Protein AF-A0A925GED1-F1 (afdb_monomer_lite)

Structure (mmCIF, N/CA/C/O backbone):
data_AF-A0A925GED1-F1
#
_entry.id   AF-A0A925GED1-F1
#
loop_
_atom_site.group_PDB
_atom_site.id
_atom_site.type_symbol
_atom_site.label_atom_id
_atom_site.label_alt_id
_atom_site.label_comp_id
_atom_site.label_asym_id
_atom_site.label_entity_id
_atom_site.label_seq_id
_atom_site.pdbx_PDB_ins_code
_atom_site.Cartn_x
_atom_site.Cartn_y
_atom_site.Cartn_z
_atom_site.occupancy
_atom_site.B_iso_or_equiv
_atom_site.auth_seq_id
_atom_site.auth_comp_id
_atom_site.auth_asym_id
_atom_site.auth_atom_id
_atom_site.pdbx_PDB_model_num
ATOM 1 N N . MET A 1 1 ? 36.667 -7.740 -27.570 1.00 40.16 1 MET A N 1
ATOM 2 C CA . MET A 1 1 ? 36.376 -7.587 -26.130 1.00 40.16 1 MET A CA 1
ATOM 3 C C . MET A 1 1 ? 34.882 -7.319 -26.035 1.00 40.16 1 MET A C 1
ATOM 5 O O . MET A 1 1 ? 34.457 -6.258 -26.468 1.00 40.16 1 MET A O 1
ATOM 9 N N . PHE A 1 2 ? 34.072 -8.312 -25.656 1.00 34.84 2 PHE A N 1
ATOM 10 C CA . PHE A 1 2 ? 32.637 -8.089 -25.453 1.00 34.84 2 PHE A CA 1
ATOM 11 C C . PHE A 1 2 ? 32.475 -7.182 -24.233 1.00 34.84 2 PHE A C 1
ATOM 13 O O . PHE A 1 2 ? 33.056 -7.471 -23.187 1.00 34.84 2 PHE A O 1
ATOM 20 N N . ASP A 1 3 ? 31.739 -6.083 -24.381 1.00 38.75 3 ASP A N 1
ATOM 21 C CA . ASP A 1 3 ? 31.373 -5.223 -23.262 1.00 38.75 3 ASP A CA 1
ATOM 22 C C . ASP A 1 3 ? 30.432 -6.004 -22.333 1.00 38.75 3 ASP A C 1
ATOM 24 O O . ASP A 1 3 ? 29.227 -6.108 -22.556 1.00 38.75 3 ASP A O 1
ATOM 28 N N . THR A 1 4 ? 31.002 -6.625 -21.303 1.00 42.62 4 THR A N 1
ATOM 29 C CA . THR A 1 4 ? 30.285 -7.422 -20.300 1.00 42.62 4 THR A CA 1
ATOM 30 C C . THR A 1 4 ? 29.426 -6.569 -19.362 1.00 42.62 4 THR A C 1
ATOM 32 O O . THR A 1 4 ? 28.787 -7.123 -18.464 1.00 42.62 4 THR A O 1
ATOM 35 N N . LYS A 1 5 ? 29.378 -5.239 -19.549 1.00 48.66 5 LYS A N 1
ATOM 36 C CA . LYS A 1 5 ? 28.645 -4.318 -18.670 1.00 48.66 5 LYS A CA 1
ATOM 37 C C . LYS A 1 5 ? 27.177 -4.106 -19.036 1.00 48.66 5 LYS A C 1
ATOM 39 O O . LYS A 1 5 ? 26.439 -3.616 -18.189 1.00 48.66 5 LYS A O 1
ATOM 44 N N . SER A 1 6 ? 26.715 -4.507 -20.220 1.00 54.16 6 SER A N 1
ATOM 45 C CA . SER A 1 6 ? 25.286 -4.435 -20.571 1.00 54.16 6 SER A CA 1
ATOM 46 C C . SER A 1 6 ? 24.651 -5.824 -20.596 1.00 54.16 6 SER A C 1
ATOM 48 O O . SER A 1 6 ? 24.316 -6.381 -21.639 1.00 54.16 6 SER A O 1
ATOM 50 N N . ARG A 1 7 ? 24.477 -6.424 -19.412 1.00 56.88 7 ARG A N 1
ATOM 51 C CA . ARG A 1 7 ? 23.588 -7.588 -19.311 1.00 56.88 7 ARG A CA 1
ATOM 52 C C . ARG A 1 7 ? 22.168 -7.143 -19.692 1.00 56.88 7 ARG A C 1
ATOM 54 O O . ARG A 1 7 ? 21.738 -6.078 -19.242 1.00 56.88 7 ARG A O 1
ATOM 61 N N . PRO A 1 8 ? 21.443 -7.913 -20.520 1.00 62.91 8 PRO A N 1
ATOM 62 C CA . PRO A 1 8 ? 20.082 -7.564 -20.895 1.00 62.91 8 PRO A CA 1
ATOM 63 C C . PRO A 1 8 ? 19.212 -7.497 -19.638 1.00 62.91 8 PRO A C 1
ATOM 65 O O . PRO A 1 8 ? 19.176 -8.437 -18.844 1.00 62.91 8 PRO A O 1
ATOM 68 N N . LYS A 1 9 ? 18.532 -6.364 -19.453 1.00 74.94 9 LYS A N 1
ATOM 69 C CA . LYS A 1 9 ? 17.607 -6.163 -18.337 1.00 74.94 9 LYS A CA 1
ATOM 70 C C . LYS A 1 9 ? 16.444 -7.141 -18.463 1.00 74.94 9 LYS A C 1
ATOM 72 O O . LYS A 1 9 ? 15.783 -7.203 -19.502 1.00 74.94 9 LYS A O 1
ATOM 77 N N . VAL A 1 10 ? 16.217 -7.901 -17.400 1.00 80.06 10 VAL A N 1
ATOM 78 C CA . VAL A 1 10 ? 15.160 -8.912 -17.324 1.00 80.06 10 VAL A CA 1
ATOM 79 C C . VAL A 1 10 ? 13.807 -8.209 -17.218 1.00 80.06 10 VAL A C 1
ATOM 81 O O . VAL A 1 10 ? 13.649 -7.268 -16.448 1.00 80.06 10 VAL A O 1
ATOM 84 N N . ARG A 1 11 ? 12.810 -8.640 -17.989 1.00 85.38 11 ARG A N 1
ATOM 85 C CA . ARG A 1 11 ? 11.426 -8.165 -17.840 1.00 85.38 11 ARG A CA 1
ATOM 86 C C . ARG A 1 11 ? 10.766 -8.871 -16.663 1.00 85.38 11 ARG A C 1
ATOM 88 O O . ARG A 1 11 ? 11.061 -10.029 -16.397 1.00 85.38 11 ARG A O 1
ATOM 95 N N . TYR A 1 12 ? 9.788 -8.227 -16.031 1.00 86.75 12 TYR A N 1
ATOM 96 C CA . TYR A 1 12 ? 9.031 -8.841 -14.936 1.00 86.75 12 TYR A CA 1
ATOM 97 C C . TYR A 1 12 ? 8.452 -10.224 -15.299 1.00 86.75 12 TYR A C 1
ATOM 99 O O . TYR A 1 12 ? 8.538 -11.159 -14.511 1.00 86.75 12 TYR A O 1
ATOM 107 N N . THR A 1 13 ? 7.938 -10.382 -16.524 1.00 88.25 13 THR A N 1
ATOM 108 C CA . THR A 1 13 ? 7.355 -11.643 -17.023 1.00 88.25 13 THR A CA 1
ATOM 109 C C . THR A 1 13 ? 8.358 -12.783 -17.192 1.00 88.25 13 THR A C 1
ATOM 111 O O . THR A 1 13 ? 7.949 -13.924 -17.380 1.00 88.25 13 THR A O 1
ATOM 114 N N . GLN A 1 14 ? 9.658 -12.487 -17.155 1.00 86.88 14 GLN A N 1
ATOM 115 C CA . GLN A 1 14 ? 10.729 -13.477 -17.262 1.00 86.88 14 GLN A CA 1
ATOM 116 C C . GLN A 1 14 ? 11.190 -13.992 -15.892 1.00 86.88 14 GLN A C 1
ATOM 118 O O . GLN A 1 14 ? 11.991 -14.918 -15.843 1.00 86.88 14 GLN A O 1
ATOM 123 N N . LEU A 1 15 ? 10.713 -13.403 -14.792 1.00 86.19 15 LEU A N 1
ATOM 124 C CA . LEU A 1 15 ? 10.984 -13.891 -13.441 1.00 86.19 15 LEU A CA 1
ATOM 125 C C . LEU A 1 15 ? 10.167 -15.157 -13.163 1.00 86.19 15 LEU A C 1
ATOM 127 O O . LEU A 1 15 ? 9.088 -15.338 -13.730 1.00 86.19 15 LEU A O 1
ATOM 131 N N . ASP A 1 16 ? 10.638 -16.016 -12.264 1.00 87.31 16 ASP A N 1
ATOM 132 C CA . ASP A 1 16 ? 9.850 -17.165 -11.815 1.00 87.31 16 ASP A CA 1
ATOM 133 C C . ASP A 1 16 ? 8.545 -16.740 -11.098 1.00 87.31 16 ASP A C 1
ATOM 135 O O . ASP A 1 16 ? 8.393 -15.610 -10.621 1.00 87.31 16 ASP A O 1
ATOM 139 N N . ALA A 1 17 ? 7.575 -17.654 -11.024 1.00 88.44 17 ALA A N 1
ATOM 140 C CA . ALA A 1 17 ? 6.245 -17.360 -10.491 1.00 88.44 17 ALA A CA 1
ATOM 141 C C . ALA A 1 17 ? 6.245 -16.974 -8.999 1.00 88.44 17 ALA A C 1
ATOM 143 O O . ALA A 1 17 ? 5.422 -16.156 -8.576 1.00 88.44 17 ALA A O 1
ATOM 144 N N . GLU A 1 18 ? 7.157 -17.533 -8.199 1.00 87.88 18 GLU A N 1
ATOM 145 C CA . GLU A 1 18 ? 7.269 -17.200 -6.778 1.00 87.88 18 GLU A CA 1
ATOM 146 C C . GLU A 1 18 ? 7.770 -15.762 -6.619 1.00 87.88 18 GLU A C 1
ATOM 148 O O . GLU A 1 18 ? 7.168 -14.966 -5.891 1.00 87.88 18 GLU A O 1
ATOM 153 N N . THR A 1 19 ? 8.817 -15.407 -7.363 1.00 85.88 19 THR A N 1
ATOM 154 C CA . THR A 1 19 ? 9.364 -14.053 -7.442 1.00 85.88 19 THR A CA 1
ATOM 155 C C . THR A 1 19 ? 8.291 -13.060 -7.872 1.00 85.88 19 THR A C 1
ATOM 157 O O . THR A 1 19 ? 8.073 -12.052 -7.196 1.00 85.88 19 THR A O 1
ATOM 160 N N . GLN A 1 20 ? 7.557 -13.358 -8.947 1.00 90.25 20 GLN A N 1
ATOM 161 C CA . GLN A 1 20 ? 6.458 -12.510 -9.403 1.00 90.25 20 GLN A CA 1
ATOM 162 C C . GLN A 1 20 ? 5.411 -12.301 -8.296 1.00 90.25 20 GLN A C 1
ATOM 164 O O . GLN A 1 20 ? 5.046 -11.161 -7.989 1.00 90.25 20 GLN A O 1
ATOM 169 N N . SER A 1 21 ? 4.970 -13.379 -7.643 1.00 90.38 21 SER A N 1
ATOM 170 C CA . SER A 1 21 ? 3.985 -13.315 -6.557 1.00 90.38 21 SER A CA 1
ATOM 171 C C . SER A 1 21 ? 4.475 -12.479 -5.368 1.00 90.38 21 SER A C 1
ATOM 173 O O . SER A 1 21 ? 3.723 -11.668 -4.818 1.00 90.38 21 SER A O 1
ATOM 175 N N . ARG A 1 22 ? 5.747 -12.627 -4.983 1.00 88.88 22 ARG A N 1
ATOM 176 C CA . ARG A 1 22 ? 6.367 -11.848 -3.901 1.00 88.88 22 ARG A CA 1
ATOM 177 C C . ARG A 1 22 ? 6.423 -10.362 -4.230 1.00 88.88 22 ARG A C 1
ATOM 179 O O . ARG A 1 22 ? 6.011 -9.550 -3.410 1.00 88.88 22 ARG A O 1
ATOM 186 N N . LEU A 1 23 ? 6.843 -10.017 -5.443 1.00 91.25 23 LEU A N 1
ATOM 187 C CA . LEU A 1 23 ? 6.948 -8.634 -5.912 1.00 91.25 23 LEU A CA 1
ATOM 188 C C . LEU A 1 23 ? 5.604 -7.904 -6.032 1.00 91.25 23 LEU A C 1
ATOM 190 O O . LEU A 1 23 ? 5.571 -6.676 -6.028 1.00 91.25 23 LEU A O 1
ATOM 194 N N . ARG A 1 24 ? 4.496 -8.645 -6.121 1.00 94.62 24 ARG A N 1
ATOM 195 C CA . ARG A 1 24 ? 3.134 -8.088 -6.089 1.00 94.62 24 ARG A CA 1
ATOM 196 C C . ARG A 1 24 ? 2.636 -7.791 -4.684 1.00 94.62 24 ARG A C 1
ATOM 198 O O . ARG A 1 24 ? 1.634 -7.093 -4.544 1.00 94.62 24 ARG A O 1
ATOM 205 N N . THR A 1 25 ? 3.292 -8.334 -3.662 1.00 94.31 25 THR A N 1
ATOM 206 C CA . THR A 1 25 ? 2.924 -8.109 -2.266 1.00 94.31 25 THR A CA 1
ATOM 207 C C . THR A 1 25 ? 3.699 -6.911 -1.741 1.00 94.31 25 THR A C 1
ATOM 209 O O . THR A 1 25 ? 4.900 -6.992 -1.492 1.00 94.31 25 THR A O 1
ATOM 212 N N . ILE A 1 26 ? 3.002 -5.792 -1.585 1.00 94.50 26 ILE A N 1
ATOM 213 C CA . ILE A 1 26 ? 3.582 -4.499 -1.224 1.00 94.50 26 ILE A CA 1
ATOM 214 C C . ILE A 1 26 ? 2.992 -4.013 0.103 1.00 94.50 26 ILE A C 1
ATOM 216 O O . ILE A 1 26 ? 1.856 -4.326 0.456 1.00 94.50 26 ILE A O 1
ATOM 220 N N . TYR A 1 27 ? 3.763 -3.246 0.862 1.00 93.25 27 TYR A N 1
ATOM 221 C CA . TYR A 1 27 ? 3.404 -2.784 2.196 1.00 93.25 27 TYR A CA 1
ATOM 222 C C . TYR A 1 27 ? 3.369 -1.265 2.247 1.00 93.25 27 TYR A C 1
ATOM 224 O O . TYR A 1 27 ? 4.310 -0.601 1.813 1.00 93.25 27 TYR A O 1
ATOM 232 N N . HIS A 1 28 ? 2.301 -0.718 2.818 1.00 92.56 28 HIS A N 1
ATOM 233 C CA . HIS A 1 28 ? 2.186 0.708 3.093 1.00 92.56 28 HIS A CA 1
ATOM 234 C C . HIS A 1 28 ? 2.260 0.943 4.599 1.00 92.56 28 HIS A C 1
ATOM 236 O O . HIS A 1 28 ? 1.372 0.521 5.346 1.00 92.56 28 HIS A O 1
ATOM 242 N N . LEU A 1 29 ? 3.337 1.587 5.042 1.00 90.25 29 LEU A N 1
ATOM 243 C CA . LEU A 1 29 ? 3.550 1.927 6.441 1.00 90.25 29 LEU A CA 1
ATOM 244 C C . LEU A 1 29 ? 2.992 3.318 6.722 1.00 90.25 29 LEU A C 1
ATOM 246 O O . LEU A 1 29 ? 3.321 4.273 6.024 1.00 90.25 29 LEU A O 1
ATOM 250 N N . THR A 1 30 ? 2.119 3.422 7.721 1.00 91.31 30 THR A N 1
ATOM 251 C CA . THR A 1 30 ? 1.373 4.654 7.996 1.00 91.31 30 THR A CA 1
ATOM 252 C C . THR A 1 30 ? 0.853 4.695 9.441 1.00 91.31 30 THR A C 1
ATOM 254 O O . THR A 1 30 ? 1.120 3.790 10.238 1.00 91.31 30 THR A O 1
ATOM 257 N N . SER A 1 31 ? 0.128 5.753 9.810 1.00 92.62 31 SER A N 1
ATOM 258 C CA . SER A 1 31 ? -0.563 5.841 11.104 1.00 92.62 31 SER A CA 1
ATOM 259 C C . SER A 1 31 ? -1.833 4.986 11.119 1.00 92.62 31 SER A C 1
ATOM 261 O O . SER A 1 31 ? -2.454 4.739 10.080 1.00 92.62 31 SER A O 1
ATOM 263 N N . ALA A 1 32 ? -2.285 4.563 12.300 1.00 93.44 32 ALA A N 1
ATOM 264 C CA . ALA A 1 32 ? -3.500 3.759 12.424 1.00 93.44 32 ALA A CA 1
ATOM 265 C C . ALA A 1 32 ? -4.743 4.515 11.925 1.00 93.44 32 ALA A C 1
ATOM 267 O O . ALA A 1 32 ? -5.648 3.924 11.331 1.00 93.44 32 ALA A O 1
ATOM 268 N N . GLN A 1 33 ? -4.767 5.838 12.111 1.00 92.69 33 GLN A N 1
ATOM 269 C CA . GLN A 1 33 ? -5.851 6.692 11.635 1.00 92.69 33 GLN A CA 1
ATOM 270 C C . GLN A 1 33 ? -5.868 6.804 10.105 1.00 92.69 33 GLN A C 1
ATOM 272 O O . GLN A 1 33 ? -6.937 6.714 9.498 1.00 92.69 33 GLN A O 1
ATOM 277 N N . ALA A 1 34 ? -4.702 6.961 9.471 1.00 91.44 34 ALA A N 1
ATOM 278 C CA . ALA A 1 34 ? -4.598 6.984 8.015 1.00 91.44 34 ALA A CA 1
ATOM 279 C C . ALA A 1 34 ? -4.986 5.628 7.410 1.00 91.44 34 ALA A C 1
ATOM 281 O O . ALA A 1 34 ? -5.768 5.582 6.461 1.00 91.44 34 ALA A O 1
ATOM 282 N N . ALA A 1 35 ? -4.549 4.521 8.016 1.00 93.81 35 ALA A N 1
ATOM 283 C CA . ALA A 1 35 ? -4.962 3.187 7.594 1.00 93.81 35 ALA A CA 1
ATOM 284 C C . ALA A 1 35 ? -6.473 2.966 7.719 1.00 93.81 35 ALA A C 1
ATOM 286 O O . ALA A 1 35 ? -7.093 2.409 6.814 1.00 93.81 35 ALA A O 1
ATOM 287 N N . LEU A 1 36 ? -7.091 3.447 8.803 1.00 93.25 36 LEU A N 1
ATOM 288 C CA . LEU A 1 36 ? -8.545 3.420 8.950 1.00 93.25 36 LEU A CA 1
ATOM 289 C C . LEU A 1 36 ? -9.239 4.264 7.877 1.00 93.25 36 LEU A C 1
ATOM 291 O O . LEU A 1 36 ? -10.280 3.847 7.373 1.00 93.25 36 LEU A O 1
ATOM 295 N N . SER A 1 37 ? -8.682 5.421 7.516 1.00 91.56 37 SER A N 1
ATOM 296 C CA . SER A 1 37 ? -9.204 6.240 6.418 1.00 91.56 37 SER A CA 1
ATOM 297 C C . SER A 1 37 ? -9.178 5.463 5.102 1.00 91.56 37 SER A C 1
ATOM 299 O O . SER A 1 37 ? -10.233 5.276 4.501 1.00 91.56 37 SER A O 1
ATOM 301 N N . ILE A 1 38 ? -8.025 4.896 4.732 1.00 93.00 38 ILE A N 1
ATOM 302 C CA . ILE A 1 38 ? -7.859 4.074 3.522 1.00 93.00 38 ILE A CA 1
ATOM 303 C C . ILE A 1 38 ? -8.859 2.912 3.514 1.00 93.00 38 ILE A C 1
ATOM 305 O O . ILE A 1 38 ? -9.567 2.702 2.530 1.00 93.00 38 ILE A O 1
ATOM 309 N N . ALA A 1 39 ? -8.979 2.186 4.628 1.00 91.75 39 ALA A N 1
ATOM 310 C CA . ALA A 1 39 ? -9.899 1.058 4.745 1.00 91.75 39 ALA A CA 1
ATOM 311 C C . ALA A 1 39 ? -11.375 1.473 4.623 1.00 91.75 39 ALA A C 1
ATOM 313 O O . ALA A 1 39 ? -12.187 0.710 4.101 1.00 91.75 39 ALA A O 1
ATOM 314 N N . ARG A 1 40 ? -11.745 2.675 5.089 1.00 89.56 40 ARG A N 1
ATOM 315 C CA . ARG A 1 40 ? -13.119 3.202 5.023 1.00 89.56 40 ARG A CA 1
ATOM 316 C C . ARG A 1 40 ? -13.465 3.761 3.648 1.00 89.56 40 ARG A C 1
ATOM 318 O O . ARG A 1 40 ? -14.543 3.460 3.131 1.00 89.56 40 ARG A O 1
ATOM 325 N N . THR A 1 41 ? -12.584 4.569 3.071 1.00 89.62 41 THR A N 1
ATOM 326 C CA . THR A 1 41 ? -12.822 5.253 1.795 1.00 89.62 41 THR A CA 1
ATOM 327 C C . THR A 1 41 ? -12.585 4.314 0.617 1.00 89.62 41 THR A C 1
ATOM 329 O O . THR A 1 41 ? -13.313 4.377 -0.371 1.00 89.62 41 THR A O 1
ATOM 332 N N . GLY A 1 42 ? -11.643 3.376 0.745 1.00 92.00 42 GLY A N 1
ATOM 333 C CA . GLY A 1 42 ? -11.165 2.557 -0.363 1.00 92.00 42 GLY A CA 1
ATOM 334 C C . GLY A 1 42 ? -10.240 3.331 -1.298 1.00 92.00 42 GLY A C 1
ATOM 335 O O . GLY A 1 42 ? -10.156 2.980 -2.470 1.00 92.00 42 GLY A O 1
ATOM 336 N N . TYR A 1 43 ? -9.573 4.379 -0.807 1.00 92.75 43 TYR A N 1
ATOM 337 C CA . TYR A 1 43 ? -8.654 5.195 -1.597 1.00 92.75 43 TYR A CA 1
ATOM 338 C C . TYR A 1 43 ? -7.327 5.420 -0.873 1.00 92.75 43 TYR A C 1
ATOM 340 O O . TYR A 1 43 ? -7.290 5.525 0.353 1.00 92.75 43 TYR A O 1
ATOM 348 N N . ILE A 1 44 ? -6.245 5.511 -1.644 1.00 93.44 44 ILE A N 1
ATOM 349 C CA . ILE A 1 44 ? -4.890 5.818 -1.177 1.00 93.44 44 ILE A CA 1
ATOM 350 C C . ILE A 1 44 ? -4.179 6.690 -2.216 1.00 93.44 44 ILE A C 1
ATOM 352 O O . ILE A 1 44 ? -4.342 6.482 -3.415 1.00 93.44 44 ILE A O 1
ATOM 356 N N . TRP A 1 45 ? -3.393 7.665 -1.771 1.00 91.06 45 TRP A N 1
ATOM 357 C CA . TRP A 1 45 ? -2.627 8.557 -2.645 1.00 91.06 45 TRP A CA 1
ATOM 358 C C . TRP A 1 45 ? -1.399 9.113 -1.918 1.00 91.06 45 TRP A C 1
ATOM 360 O O . TRP A 1 45 ? -1.337 9.078 -0.686 1.00 91.06 45 TRP A O 1
ATOM 370 N N . SER A 1 46 ? -0.431 9.630 -2.680 1.00 85.62 46 SER A N 1
ATOM 371 C CA . SER A 1 46 ? 0.661 10.451 -2.139 1.00 85.62 46 SER A CA 1
ATOM 372 C C . SER A 1 46 ? 0.312 11.942 -2.179 1.00 85.62 46 SER A C 1
ATOM 374 O O . SER A 1 46 ? -0.562 12.382 -2.928 1.00 85.62 46 SER A O 1
ATOM 376 N N . ASN A 1 47 ? 1.012 12.729 -1.365 1.00 80.50 47 ASN A N 1
ATOM 377 C CA . ASN A 1 47 ? 1.047 14.188 -1.488 1.00 80.50 47 ASN A CA 1
ATOM 378 C C . ASN A 1 47 ? 2.126 14.672 -2.471 1.00 80.50 47 ASN A C 1
ATOM 380 O O . ASN A 1 47 ? 2.236 15.876 -2.691 1.00 80.50 47 ASN A O 1
ATOM 384 N N . ASP A 1 48 ? 2.904 13.755 -3.047 1.00 79.06 48 ASP A N 1
ATOM 385 C CA . ASP A 1 48 ? 3.850 14.055 -4.122 1.00 79.06 48 ASP A CA 1
ATOM 386 C C . ASP A 1 48 ? 3.116 14.554 -5.380 1.00 79.06 48 ASP A C 1
ATOM 388 O O . ASP A 1 48 ? 1.920 14.311 -5.559 1.00 79.06 48 ASP A O 1
ATOM 392 N N . GLN A 1 49 ? 3.835 15.244 -6.272 1.00 76.19 49 GLN A N 1
ATOM 393 C CA . GLN A 1 49 ? 3.251 15.893 -7.458 1.00 76.19 49 GLN A CA 1
ATOM 394 C C . GLN A 1 49 ? 2.530 14.925 -8.407 1.00 76.19 49 GLN A C 1
ATOM 396 O O . GLN A 1 49 ? 1.557 15.309 -9.049 1.00 76.19 49 GLN A O 1
ATOM 401 N N . ASP A 1 50 ? 2.984 13.676 -8.481 1.00 76.81 50 ASP A N 1
ATOM 402 C CA . ASP A 1 50 ? 2.391 12.631 -9.322 1.00 76.81 50 ASP A CA 1
ATOM 403 C C . ASP A 1 50 ? 1.233 11.879 -8.640 1.00 76.81 50 ASP A C 1
ATOM 405 O O . ASP A 1 50 ? 0.607 11.013 -9.255 1.00 76.81 50 ASP A O 1
ATOM 409 N N . GLY A 1 51 ? 0.954 12.171 -7.363 1.00 81.00 51 GLY A N 1
ATOM 410 C CA . GLY A 1 51 ? -0.089 11.525 -6.566 1.00 81.00 51 GLY A CA 1
ATOM 411 C C . GLY A 1 51 ? 0.123 10.027 -6.318 1.00 81.00 51 GLY A C 1
ATOM 412 O O . GLY A 1 51 ? -0.723 9.397 -5.676 1.00 81.00 51 GLY A O 1
ATOM 413 N N . CYS A 1 52 ? 1.234 9.447 -6.781 1.00 87.50 52 CYS A N 1
ATOM 414 C CA . CYS A 1 52 ? 1.472 8.009 -6.769 1.00 87.50 52 CYS A CA 1
ATOM 415 C C . CYS A 1 52 ? 1.942 7.559 -5.376 1.00 87.50 52 CYS A C 1
ATOM 417 O O . CYS A 1 52 ? 3.024 7.967 -4.941 1.00 87.50 52 CYS A O 1
ATOM 419 N N . PRO A 1 53 ? 1.167 6.726 -4.655 1.00 89.12 53 PRO A N 1
ATOM 420 C CA . PRO A 1 53 ? 1.542 6.260 -3.328 1.00 89.12 53 PRO A CA 1
ATOM 421 C C . PRO A 1 53 ? 2.789 5.378 -3.364 1.00 89.12 53 PRO A C 1
ATOM 423 O O . PRO A 1 53 ? 2.963 4.533 -4.247 1.00 89.12 53 PRO A O 1
ATOM 426 N N . ASN A 1 54 ? 3.627 5.567 -2.345 1.00 88.88 54 ASN A N 1
ATOM 427 C CA . ASN A 1 54 ? 4.863 4.825 -2.150 1.00 88.88 54 ASN A CA 1
ATOM 428 C C . ASN A 1 54 ? 4.622 3.615 -1.234 1.00 88.88 54 ASN A C 1
ATOM 430 O O . ASN A 1 54 ? 3.913 3.692 -0.222 1.00 88.88 54 ASN A O 1
ATOM 434 N N . PHE A 1 55 ? 5.245 2.498 -1.594 1.00 90.44 55 PHE A N 1
ATOM 435 C CA . PHE A 1 55 ? 5.175 1.223 -0.897 1.00 90.44 55 PHE A CA 1
ATOM 436 C C . PHE A 1 55 ? 6.565 0.608 -0.745 1.00 90.44 55 PHE A C 1
ATOM 438 O O . PHE A 1 55 ? 7.502 0.883 -1.499 1.00 90.44 55 PHE A O 1
ATOM 445 N N . SER A 1 56 ? 6.662 -0.290 0.226 1.00 86.94 56 SER A N 1
ATOM 446 C CA . SER A 1 56 ? 7.821 -1.130 0.490 1.00 86.94 56 SER A CA 1
ATOM 447 C C . SER A 1 56 ? 7.538 -2.579 0.100 1.00 86.94 56 SER A C 1
ATOM 449 O O . SER A 1 56 ? 6.399 -3.027 0.173 1.00 86.94 56 SER A O 1
ATOM 451 N N . LEU A 1 57 ? 8.567 -3.356 -0.234 1.00 84.19 57 LEU A N 1
ATOM 452 C CA . LEU A 1 57 ? 8.440 -4.813 -0.391 1.00 84.19 57 LEU A CA 1
ATOM 453 C C . LEU A 1 57 ? 8.658 -5.597 0.895 1.00 84.19 57 LEU A C 1
ATOM 455 O O . LEU A 1 57 ? 8.358 -6.784 0.950 1.00 84.19 57 LEU A O 1
ATOM 459 N N . ASN A 1 58 ? 9.150 -4.939 1.941 1.00 77.38 58 ASN A N 1
ATOM 460 C CA . ASN A 1 58 ? 9.314 -5.542 3.254 1.00 77.38 58 ASN A CA 1
ATOM 461 C C . ASN A 1 58 ? 8.632 -4.689 4.314 1.00 77.38 58 ASN A C 1
ATOM 463 O O . ASN A 1 58 ? 8.653 -3.459 4.257 1.00 77.38 58 ASN A O 1
ATOM 467 N N . ARG A 1 59 ? 8.080 -5.355 5.325 1.00 64.56 59 ARG A N 1
ATOM 468 C CA . ARG A 1 59 ? 7.459 -4.683 6.472 1.00 64.56 59 ARG A CA 1
ATOM 469 C C . ARG A 1 59 ? 8.469 -3.891 7.306 1.00 64.56 59 ARG A C 1
ATOM 471 O O . ARG A 1 59 ? 8.099 -2.873 7.866 1.00 64.56 59 ARG A O 1
ATOM 478 N N . ASP A 1 60 ? 9.727 -4.328 7.319 1.00 58.78 60 ASP A N 1
ATOM 479 C CA . ASP A 1 60 ? 10.775 -3.812 8.213 1.00 58.78 60 ASP A CA 1
ATOM 480 C C . ASP A 1 60 ? 11.803 -2.928 7.494 1.00 58.78 60 ASP A C 1
ATOM 482 O O . ASP A 1 60 ? 12.866 -2.617 8.036 1.00 58.78 60 ASP A O 1
ATOM 486 N N . LEU A 1 61 ? 11.540 -2.572 6.234 1.00 53.41 61 LEU A N 1
ATOM 487 C CA . LEU A 1 61 ? 12.490 -1.806 5.436 1.00 53.41 61 LEU A CA 1
ATOM 488 C C . LEU A 1 61 ? 12.729 -0.458 6.129 1.00 53.41 61 LEU A C 1
ATOM 490 O O . LEU A 1 61 ? 11.780 0.266 6.443 1.00 53.41 61 LEU A O 1
ATOM 494 N N . LYS A 1 62 ? 14.014 -0.172 6.390 1.00 52.16 62 LYS A N 1
ATOM 495 C CA . LYS A 1 62 ? 14.552 1.072 6.963 1.00 52.16 62 LYS A CA 1
ATOM 496 C C . LYS A 1 62 ? 14.316 2.242 6.004 1.00 52.16 62 LYS A C 1
ATOM 498 O O . LYS A 1 62 ? 15.258 2.834 5.488 1.00 52.16 62 LYS A O 1
ATOM 503 N N . LEU A 1 63 ? 13.061 2.534 5.701 1.00 53.16 63 LEU A N 1
ATOM 504 C CA . LEU A 1 63 ? 12.693 3.757 5.021 1.00 53.16 63 LEU A CA 1
ATOM 505 C C . LEU A 1 63 ? 12.794 4.881 6.050 1.00 53.16 63 LEU A C 1
ATOM 507 O O . LEU A 1 63 ? 12.414 4.727 7.213 1.00 53.16 63 LEU A O 1
ATOM 511 N N . HIS A 1 64 ? 13.351 6.008 5.629 1.00 54.94 64 HIS A N 1
ATOM 512 C CA . HIS A 1 64 ? 13.365 7.214 6.440 1.00 54.94 64 HIS A CA 1
ATOM 513 C C . HIS A 1 64 ? 11.950 7.793 6.459 1.00 54.94 64 HIS A C 1
ATOM 515 O O . HIS A 1 64 ? 11.571 8.564 5.581 1.00 54.94 64 HIS A O 1
ATOM 521 N N . TYR A 1 65 ? 11.143 7.372 7.431 1.00 61.94 65 TYR A N 1
ATOM 522 C CA . TYR A 1 65 ? 9.819 7.943 7.632 1.00 61.94 65 TYR A CA 1
ATOM 523 C C . TYR A 1 65 ? 9.940 9.313 8.301 1.00 61.94 65 TYR A C 1
ATOM 525 O O . TYR A 1 65 ? 10.729 9.499 9.226 1.00 61.94 65 TYR A O 1
ATOM 533 N N . THR A 1 66 ? 9.116 10.266 7.870 1.00 64.62 66 THR A N 1
ATOM 534 C CA . THR A 1 66 ? 8.966 11.563 8.548 1.00 64.62 66 THR A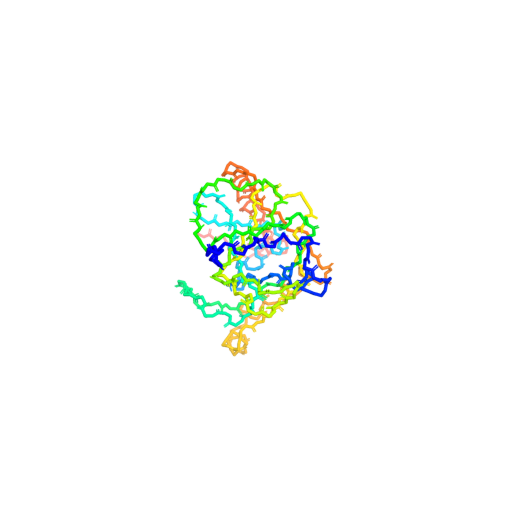 CA 1
ATOM 535 C C . THR A 1 66 ? 8.231 11.437 9.885 1.00 64.62 66 THR A C 1
ATOM 537 O O . THR A 1 66 ? 8.380 12.296 10.749 1.00 64.62 66 THR A O 1
ATOM 540 N N . ALA A 1 67 ? 7.467 10.357 10.075 1.00 70.69 67 ALA A N 1
ATOM 541 C CA . ALA A 1 67 ? 6.788 10.007 11.316 1.00 70.69 67 ALA A CA 1
ATOM 542 C C . ALA A 1 67 ? 6.863 8.493 11.560 1.00 70.69 67 ALA A C 1
ATOM 544 O O . ALA A 1 67 ? 6.803 7.709 10.613 1.00 70.69 67 ALA A O 1
ATOM 545 N N . THR A 1 68 ? 6.965 8.075 12.824 1.00 84.12 68 THR A N 1
ATOM 546 C CA . THR A 1 68 ? 7.019 6.653 13.187 1.00 84.12 68 THR A CA 1
ATOM 547 C C . THR A 1 68 ? 5.734 5.941 12.752 1.00 84.12 68 THR A C 1
ATOM 549 O O . THR A 1 68 ? 4.647 6.350 13.172 1.00 84.12 68 THR A O 1
ATOM 552 N N . PRO A 1 69 ? 5.818 4.885 11.925 1.00 89.06 69 PRO A N 1
ATOM 553 C CA . PRO A 1 69 ? 4.635 4.157 11.498 1.00 89.06 69 PRO A CA 1
ATOM 554 C C . PRO A 1 69 ? 4.018 3.377 12.665 1.00 89.06 69 PRO A C 1
ATOM 556 O O . PRO A 1 69 ? 4.709 2.763 13.477 1.00 89.06 69 PRO A O 1
ATOM 559 N N . GLU A 1 70 ? 2.690 3.375 12.725 1.00 93.19 70 GLU A N 1
ATOM 560 C CA . GLU A 1 70 ? 1.918 2.627 13.726 1.00 93.19 70 GLU A CA 1
ATOM 561 C C . GLU A 1 70 ? 1.437 1.286 13.157 1.00 93.19 70 GLU A C 1
ATOM 563 O O . GLU A 1 70 ? 1.279 0.300 13.882 1.00 93.19 70 GLU A O 1
ATOM 568 N N . VAL A 1 71 ? 1.210 1.237 11.839 1.00 92.81 71 VAL A N 1
ATOM 569 C CA . VAL A 1 71 ? 0.698 0.061 11.136 1.00 92.81 71 VAL A CA 1
ATOM 570 C C . VAL A 1 71 ? 1.360 -0.126 9.774 1.00 92.81 71 VAL A C 1
ATOM 572 O O . VAL A 1 71 ? 1.740 0.835 9.107 1.00 92.81 71 VAL A O 1
ATOM 575 N N . ALA A 1 72 ? 1.432 -1.380 9.336 1.00 93.56 72 ALA A N 1
ATOM 576 C CA . ALA A 1 72 ? 1.800 -1.774 7.984 1.00 93.56 72 ALA A CA 1
ATOM 577 C C . ALA A 1 72 ? 0.601 -2.454 7.311 1.00 93.56 72 ALA A C 1
ATOM 579 O O . ALA A 1 72 ? 0.253 -3.589 7.651 1.00 93.56 72 ALA A O 1
ATOM 580 N N . LEU A 1 73 ? -0.029 -1.770 6.356 1.00 94.19 73 LEU A N 1
ATOM 581 C CA . LEU A 1 73 ? -1.060 -2.347 5.494 1.00 94.19 73 LEU A CA 1
ATOM 582 C C . LEU A 1 73 ? -0.404 -3.249 4.449 1.00 94.19 73 LEU A C 1
ATOM 584 O O . LEU A 1 73 ? 0.567 -2.853 3.810 1.00 94.19 73 LEU A O 1
ATOM 588 N N . THR A 1 74 ? -0.937 -4.454 4.278 1.00 94.88 74 THR A N 1
ATOM 589 C CA . THR A 1 74 ? -0.499 -5.414 3.264 1.00 94.88 74 THR A CA 1
ATOM 590 C C . THR A 1 74 ? -1.408 -5.299 2.052 1.00 94.88 74 THR A C 1
ATOM 592 O O . THR A 1 74 ? -2.625 -5.448 2.165 1.00 94.88 74 THR A O 1
ATOM 595 N N . PHE A 1 75 ? -0.804 -5.070 0.895 1.00 95.38 75 PHE A N 1
ATOM 596 C CA . PHE A 1 75 ? -1.487 -4.986 -0.380 1.00 95.38 75 PHE A CA 1
ATOM 597 C C . PHE A 1 75 ? -0.987 -6.054 -1.343 1.00 95.38 75 PHE A C 1
ATOM 599 O O . PHE A 1 75 ? 0.193 -6.405 -1.336 1.00 95.38 75 PHE A O 1
ATOM 606 N N . LYS A 1 76 ? -1.880 -6.528 -2.207 1.00 95.12 76 LYS A N 1
ATOM 607 C CA . LYS A 1 76 ? -1.546 -7.350 -3.363 1.00 95.12 76 LYS A CA 1
ATOM 608 C C . LYS A 1 76 ? -1.979 -6.636 -4.632 1.00 95.12 76 LYS A C 1
ATOM 610 O O . LYS A 1 76 ? -3.128 -6.216 -4.748 1.00 95.12 76 LYS A O 1
ATOM 615 N N . PHE A 1 77 ? -1.042 -6.487 -5.564 1.00 95.88 77 PHE A N 1
ATOM 616 C CA . PHE A 1 77 ? -1.304 -5.867 -6.854 1.00 95.88 77 PHE A CA 1
ATOM 617 C C . PHE A 1 77 ? -1.538 -6.911 -7.952 1.00 95.88 77 PHE A C 1
ATOM 619 O O . PHE A 1 77 ? -0.721 -7.817 -8.140 1.00 95.88 77 PHE A O 1
ATOM 626 N N . HIS A 1 78 ? -2.621 -6.762 -8.708 1.00 93.94 78 HIS A N 1
ATOM 627 C CA . HIS A 1 78 ? -3.081 -7.727 -9.713 1.00 93.94 78 HIS A CA 1
ATOM 628 C C . HIS A 1 78 ? -2.855 -7.277 -11.164 1.00 93.94 78 HIS A C 1
ATOM 630 O O . HIS A 1 78 ? -2.849 -8.122 -12.053 1.00 93.94 78 HIS A O 1
ATOM 636 N N . GLY A 1 79 ? -2.555 -5.996 -11.397 1.00 92.31 79 GLY A N 1
ATOM 637 C CA . GLY A 1 79 ? -2.341 -5.432 -12.735 1.00 92.31 79 GLY A CA 1
ATOM 638 C C . GLY A 1 79 ? -0.928 -5.633 -13.297 1.00 92.31 79 GLY A C 1
ATOM 639 O O . GLY A 1 79 ? -0.177 -6.524 -12.880 1.00 92.31 79 GLY A O 1
ATOM 640 N N . ASP A 1 80 ? -0.533 -4.761 -14.221 1.00 93.25 80 ASP A N 1
ATOM 641 C CA . ASP A 1 80 ? 0.772 -4.814 -14.887 1.00 93.25 80 ASP A CA 1
ATOM 642 C C . ASP A 1 80 ? 1.918 -4.335 -13.988 1.00 93.25 80 ASP A C 1
ATOM 644 O O . ASP A 1 80 ? 1.817 -3.313 -13.308 1.00 93.25 80 ASP A O 1
ATOM 648 N N . VAL A 1 81 ? 3.047 -5.048 -14.011 1.00 93.50 81 VAL A N 1
ATOM 649 C CA . VAL A 1 81 ? 4.235 -4.716 -13.209 1.00 93.50 81 VAL A CA 1
ATOM 650 C C . VAL A 1 81 ? 5.396 -4.329 -14.116 1.00 93.50 81 VAL A C 1
ATOM 652 O O . VAL A 1 81 ? 5.713 -5.033 -15.078 1.00 93.50 81 VAL A O 1
ATOM 655 N N . ARG A 1 82 ? 6.061 -3.221 -13.788 1.00 91.25 82 ARG A N 1
ATOM 656 C CA . ARG A 1 82 ? 7.210 -2.685 -14.519 1.00 91.25 82 ARG A CA 1
ATOM 657 C C . ARG A 1 82 ? 8.424 -2.564 -13.616 1.00 91.25 82 ARG A C 1
ATOM 659 O O . ARG A 1 82 ? 8.311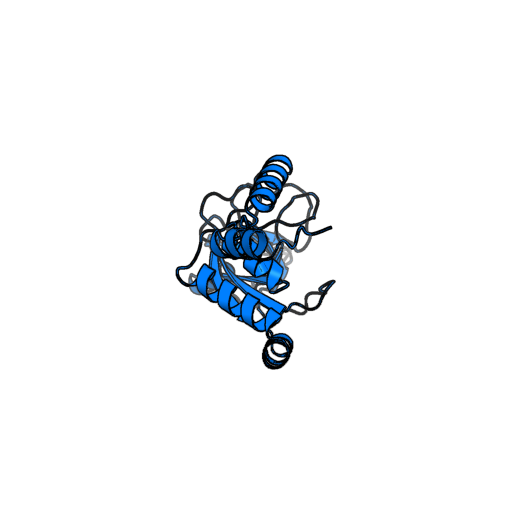 -2.165 -12.460 1.00 91.25 82 ARG A O 1
ATOM 666 N N . LEU A 1 83 ? 9.580 -2.909 -14.172 1.00 89.00 83 LEU A N 1
ATOM 667 C CA . LEU A 1 83 ? 10.874 -2.780 -13.515 1.00 89.00 83 LEU A CA 1
ATOM 668 C C . LEU A 1 83 ? 11.583 -1.555 -14.078 1.00 89.00 83 LEU A C 1
ATOM 670 O O . LEU A 1 83 ? 11.719 -1.425 -15.295 1.00 89.00 83 LEU A O 1
ATOM 674 N N . HIS A 1 84 ? 12.041 -0.690 -13.185 1.00 87.44 84 HIS A N 1
ATOM 675 C CA . HIS A 1 84 ? 12.749 0.541 -13.509 1.00 87.44 84 HIS A CA 1
ATOM 676 C C . HIS A 1 84 ? 14.107 0.555 -12.825 1.00 87.44 84 HIS A C 1
ATOM 678 O O . HIS A 1 84 ? 14.310 -0.107 -11.806 1.00 87.44 84 HIS A O 1
ATOM 684 N N . ASP A 1 85 ? 15.026 1.351 -13.360 1.00 83.12 85 ASP A N 1
ATOM 685 C CA . ASP A 1 85 ? 16.230 1.695 -12.609 1.00 83.12 85 ASP A CA 1
ATOM 686 C C . ASP A 1 85 ? 15.863 2.542 -11.377 1.00 83.12 85 ASP A C 1
ATOM 688 O O . ASP A 1 85 ? 14.802 3.171 -11.321 1.00 83.12 85 ASP A O 1
ATOM 692 N N . GLU A 1 86 ? 16.762 2.576 -10.393 1.00 71.00 86 GLU A N 1
ATOM 693 C CA . GLU A 1 86 ? 16.591 3.282 -9.117 1.00 71.00 86 GLU A CA 1
ATOM 694 C C . GLU A 1 86 ? 16.122 4.731 -9.270 1.00 71.00 86 GLU A C 1
ATOM 696 O O . GLU A 1 86 ? 15.394 5.228 -8.412 1.00 71.00 86 GLU A O 1
ATOM 701 N N . LYS A 1 87 ? 16.517 5.412 -10.355 1.00 70.50 87 LYS A N 1
ATOM 702 C CA . LYS A 1 87 ? 16.138 6.803 -10.606 1.00 70.50 87 LYS A CA 1
ATOM 703 C C . LYS A 1 87 ? 14.617 6.933 -10.638 1.00 70.50 87 LYS A C 1
ATOM 705 O O . LYS A 1 87 ? 13.966 6.592 -11.623 1.00 70.50 87 LYS A O 1
ATOM 710 N N . VAL A 1 88 ? 14.071 7.466 -9.551 1.00 67.06 88 VAL A N 1
ATOM 711 C CA . VAL A 1 88 ? 12.670 7.858 -9.465 1.00 67.06 88 VAL A CA 1
ATOM 712 C C . VAL A 1 88 ? 12.518 9.126 -10.287 1.00 67.06 88 VAL A C 1
ATOM 714 O O . VAL A 1 88 ? 12.907 10.216 -9.871 1.00 67.06 88 VAL A O 1
ATOM 717 N N . THR A 1 89 ? 12.006 8.971 -11.496 1.00 65.44 89 THR A N 1
ATOM 718 C CA . THR A 1 89 ? 11.536 10.086 -12.305 1.00 65.44 89 THR A CA 1
ATOM 719 C C . THR A 1 89 ? 10.131 10.435 -11.834 1.00 65.44 89 THR A C 1
ATOM 721 O O . THR A 1 89 ? 9.281 9.555 -11.744 1.00 65.44 89 THR A O 1
ATOM 724 N N . PHE A 1 90 ? 9.861 11.713 -11.571 1.00 66.56 90 PHE A N 1
ATOM 725 C CA . PHE A 1 90 ? 8.493 12.211 -11.347 1.00 66.56 90 PHE A CA 1
ATOM 726 C C . PHE A 1 90 ? 7.694 12.329 -12.660 1.00 66.56 90 PHE A C 1
ATOM 728 O O . PHE A 1 90 ? 6.668 13.002 -12.717 1.00 66.56 90 PHE A O 1
ATOM 735 N N . GLU A 1 91 ? 8.187 11.709 -13.734 1.00 68.94 91 GLU A N 1
ATOM 736 C CA . GLU A 1 91 ? 7.436 11.545 -14.970 1.00 68.94 91 GLU A CA 1
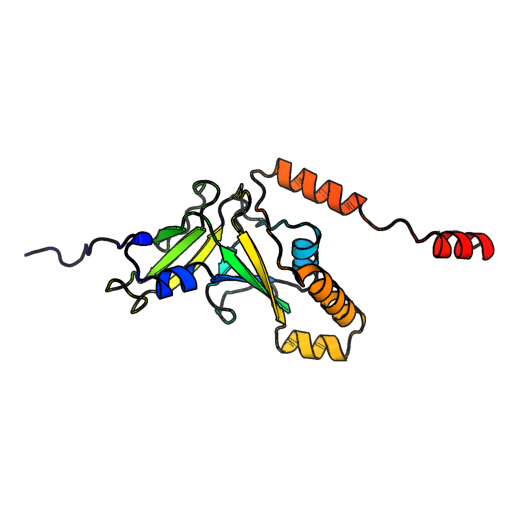ATOM 737 C C . GLU A 1 91 ? 6.240 10.616 -14.717 1.00 68.94 91 GLU A C 1
ATOM 739 O O . GLU A 1 91 ? 6.360 9.648 -13.958 1.00 68.94 91 GLU A O 1
ATOM 744 N N . PRO A 1 92 ? 5.079 10.899 -15.325 1.00 70.94 92 PRO A N 1
ATOM 745 C CA . PRO A 1 92 ? 3.880 10.111 -15.102 1.00 70.94 92 PRO A CA 1
ATOM 746 C C . PRO A 1 92 ? 4.088 8.669 -15.576 1.00 70.94 92 PRO A C 1
ATOM 748 O O . PRO A 1 92 ? 4.436 8.419 -16.729 1.00 70.94 92 PRO A O 1
ATOM 751 N N . TYR A 1 93 ? 3.847 7.715 -14.679 1.00 85.00 93 TYR A N 1
ATOM 752 C CA . TYR A 1 93 ? 3.776 6.303 -15.041 1.00 85.00 93 TYR A CA 1
ATOM 753 C C . TYR A 1 93 ? 2.503 6.014 -15.833 1.00 85.00 93 TYR A C 1
ATOM 755 O O . TYR A 1 93 ? 1.480 6.682 -15.663 1.00 85.00 93 TYR A O 1
ATOM 763 N N . ASP A 1 94 ? 2.535 4.944 -16.626 1.00 86.56 94 ASP A N 1
ATOM 764 C CA . ASP A 1 94 ? 1.320 4.423 -17.242 1.00 86.56 94 ASP A CA 1
ATOM 765 C C . ASP A 1 94 ? 0.310 4.030 -16.161 1.00 86.56 94 ASP A C 1
ATOM 767 O O . ASP A 1 94 ? 0.649 3.356 -15.182 1.00 86.56 94 ASP A O 1
ATOM 771 N N . ALA A 1 95 ? -0.935 4.465 -16.338 1.00 87.19 95 ALA A N 1
ATOM 772 C CA . ALA A 1 95 ? -1.998 4.234 -15.372 1.00 87.19 95 ALA A CA 1
ATOM 773 C C . ALA A 1 95 ? -2.168 2.739 -15.076 1.00 87.19 95 ALA A C 1
ATOM 775 O O . ALA A 1 95 ? -1.977 1.887 -15.945 1.00 87.19 95 ALA A O 1
ATOM 776 N N . ASN A 1 96 ? -2.582 2.430 -13.847 1.00 88.38 96 ASN A N 1
ATOM 777 C CA . ASN A 1 96 ? -2.851 1.060 -13.416 1.00 88.38 96 ASN A CA 1
ATOM 778 C C . ASN A 1 96 ? -1.641 0.104 -13.498 1.00 88.38 96 ASN A C 1
ATOM 780 O O . ASN A 1 96 ? -1.784 -1.084 -13.790 1.00 88.38 96 ASN A O 1
ATOM 784 N N . THR A 1 97 ? -0.444 0.619 -13.216 1.00 92.56 97 THR A N 1
ATOM 785 C CA . THR A 1 97 ? 0.788 -0.176 -13.159 1.00 92.56 97 THR A CA 1
ATOM 786 C C . THR A 1 97 ? 1.435 -0.124 -11.777 1.00 92.56 97 THR A C 1
ATOM 788 O O . THR A 1 97 ? 1.390 0.893 -11.080 1.00 92.56 97 THR A O 1
ATOM 791 N N . LEU A 1 98 ? 2.070 -1.227 -11.383 1.00 94.31 98 LEU A N 1
ATOM 792 C CA . LEU A 1 98 ? 3.008 -1.275 -10.266 1.00 94.31 98 LEU A CA 1
ATOM 793 C C . LEU A 1 98 ? 4.425 -1.079 -10.803 1.00 94.31 98 LEU A C 1
ATOM 795 O O . LEU A 1 98 ? 4.922 -1.880 -11.591 1.00 94.31 98 LEU A O 1
ATOM 799 N N . ASN A 1 99 ? 5.088 -0.029 -10.344 1.00 92.56 99 ASN A N 1
ATOM 800 C CA . ASN A 1 99 ? 6.420 0.368 -10.771 1.00 92.56 99 ASN A CA 1
ATOM 801 C C . ASN A 1 99 ? 7.414 0.045 -9.654 1.00 92.56 99 ASN A C 1
ATOM 803 O O . ASN A 1 99 ? 7.348 0.614 -8.563 1.00 92.56 99 ASN A O 1
ATOM 807 N N . LEU A 1 100 ? 8.312 -0.903 -9.915 1.00 91.31 100 LEU A N 1
ATOM 808 C CA . LEU A 1 100 ? 9.342 -1.357 -8.986 1.00 91.31 100 LEU A CA 1
ATOM 809 C C . LEU A 1 100 ? 10.682 -0.744 -9.392 1.00 91.31 100 LEU A C 1
ATOM 811 O O . LEU A 1 100 ? 11.221 -1.071 -10.448 1.00 91.31 100 LEU A O 1
ATOM 815 N N . HIS A 1 101 ? 11.217 0.137 -8.551 1.00 88.19 101 HIS A N 1
ATOM 816 C CA . HIS A 1 101 ? 12.506 0.790 -8.775 1.00 88.19 101 HIS A CA 1
ATOM 817 C C . HIS A 1 101 ? 13.624 -0.032 -8.143 1.00 88.19 101 HIS A C 1
ATOM 819 O O . HIS A 1 101 ? 13.642 -0.237 -6.927 1.00 88.19 101 HIS A O 1
ATOM 825 N N . LEU A 1 102 ? 14.544 -0.521 -8.970 1.00 85.38 102 LEU A N 1
ATOM 826 C CA . LEU A 1 102 ? 15.593 -1.456 -8.577 1.00 85.38 102 LEU A CA 1
ATOM 827 C C . LEU A 1 102 ? 16.909 -0.724 -8.282 1.00 85.38 102 LEU A C 1
ATOM 829 O O . LEU A 1 102 ? 17.403 0.020 -9.124 1.00 85.38 102 LEU A O 1
ATOM 833 N N . ILE A 1 103 ? 17.494 -0.995 -7.113 1.00 82.75 103 ILE A N 1
ATOM 834 C CA . ILE A 1 103 ? 18.885 -0.645 -6.771 1.00 82.75 103 ILE A CA 1
ATOM 835 C C . ILE A 1 103 ? 19.834 -1.622 -7.471 1.00 82.75 103 ILE A C 1
ATOM 837 O O . ILE A 1 103 ? 20.835 -1.229 -8.061 1.00 82.75 103 ILE A O 1
ATOM 841 N N . GLU A 1 104 ? 19.501 -2.913 -7.422 1.00 80.88 104 GLU A N 1
ATOM 842 C CA . GLU A 1 104 ? 20.276 -3.978 -8.053 1.00 80.88 104 GLU A CA 1
ATOM 843 C C . GLU A 1 104 ? 19.336 -4.860 -8.873 1.00 80.88 104 GLU A C 1
ATOM 845 O O . GLU A 1 104 ? 18.275 -5.282 -8.401 1.00 80.88 104 GLU A O 1
ATOM 850 N N . TRP A 1 105 ? 19.728 -5.108 -10.123 1.00 79.44 105 TRP A N 1
ATOM 851 C CA . TRP A 1 105 ? 19.005 -5.990 -11.031 1.00 79.44 105 TRP A CA 1
ATOM 852 C C . TRP A 1 105 ? 19.300 -7.457 -10.695 1.00 79.44 105 TRP A C 1
ATOM 854 O O . TRP A 1 105 ? 20.443 -7.783 -10.362 1.00 79.44 105 TRP A O 1
ATOM 864 N N . PRO A 1 106 ? 18.310 -8.355 -10.831 1.00 72.88 106 PRO A N 1
ATOM 865 C CA . PRO A 1 106 ? 18.531 -9.781 -10.622 1.00 72.88 106 PRO A CA 1
ATOM 866 C C . PRO A 1 106 ? 19.617 -10.306 -11.571 1.00 72.88 106 PRO A C 1
ATOM 868 O O . PRO A 1 106 ? 19.646 -9.964 -12.757 1.00 72.88 106 PRO A O 1
ATOM 871 N N . MET A 1 107 ? 20.520 -11.147 -11.055 1.00 64.31 107 MET A N 1
ATOM 872 C CA . MET A 1 107 ? 21.609 -11.712 -11.867 1.00 64.31 107 MET A CA 1
ATOM 873 C C . MET A 1 107 ? 21.143 -12.864 -12.772 1.00 64.31 107 MET A C 1
ATOM 875 O O . MET A 1 107 ? 21.787 -13.138 -13.786 1.00 64.31 107 MET A O 1
ATOM 879 N N . LEU A 1 108 ? 20.04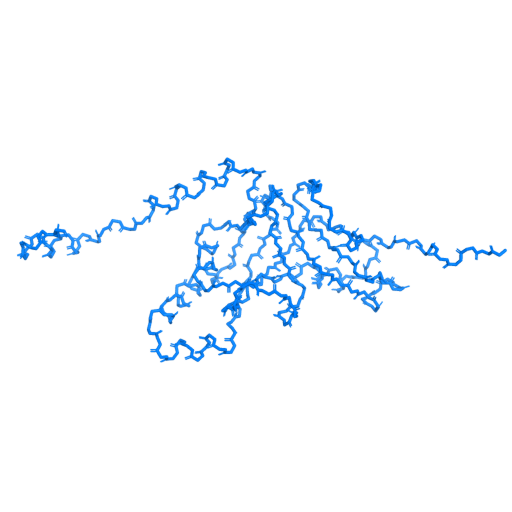3 -13.528 -12.403 1.00 64.75 108 LEU A N 1
ATOM 880 C CA . LEU A 1 108 ? 19.400 -14.662 -13.080 1.00 64.75 108 LEU A CA 1
ATOM 881 C C . LEU A 1 108 ? 17.869 -14.494 -13.016 1.00 64.75 108 LEU A C 1
ATOM 883 O O . LEU A 1 108 ? 17.383 -13.563 -12.390 1.00 64.75 108 LEU A O 1
ATOM 887 N N . TYR A 1 109 ? 17.089 -15.401 -13.611 1.00 64.94 109 TYR A N 1
ATOM 888 C CA . TYR A 1 109 ? 15.611 -15.357 -13.619 1.00 64.94 109 TYR A CA 1
ATOM 889 C C . TYR A 1 109 ? 14.919 -15.517 -12.236 1.00 64.94 109 TYR A C 1
ATOM 891 O O . TYR A 1 109 ? 13.705 -15.702 -12.188 1.00 64.94 109 TYR A O 1
ATOM 899 N N . GLY A 1 110 ? 15.663 -15.440 -11.125 1.00 60.91 110 GLY A N 1
ATOM 900 C CA . GLY A 1 110 ? 15.151 -15.512 -9.750 1.00 60.91 110 GLY A CA 1
ATOM 901 C C . GLY A 1 110 ? 15.454 -14.258 -8.919 1.00 60.91 110 GLY A C 1
ATOM 902 O O . GLY A 1 110 ? 16.049 -13.301 -9.408 1.00 60.91 110 GLY A O 1
ATOM 903 N N . MET A 1 111 ? 15.063 -14.257 -7.638 1.00 61.25 111 MET A N 1
ATOM 904 C CA . MET A 1 111 ? 15.251 -13.106 -6.727 1.00 61.25 111 MET A CA 1
ATOM 905 C C . MET A 1 111 ? 16.705 -12.823 -6.322 1.00 61.25 111 MET A C 1
ATOM 907 O O . MET A 1 111 ? 16.977 -11.789 -5.708 1.00 61.25 111 MET A O 1
ATOM 911 N N . GLU A 1 112 ? 17.638 -13.733 -6.598 1.00 66.19 112 GLU A N 1
ATOM 912 C CA . GLU A 1 112 ? 19.016 -13.608 -6.130 1.00 66.19 112 GLU A CA 1
ATOM 913 C C . GLU A 1 112 ? 19.708 -12.375 -6.740 1.00 66.19 112 GLU A C 1
ATOM 915 O O . GLU A 1 112 ? 19.786 -12.201 -7.960 1.00 66.19 112 GLU A O 1
ATOM 920 N N . GLY A 1 113 ? 20.184 -11.488 -5.862 1.00 65.62 113 GLY A N 1
ATOM 921 C CA . GLY A 1 113 ? 20.809 -10.218 -6.238 1.00 65.62 113 GLY A CA 1
ATOM 922 C C . GLY A 1 113 ? 19.836 -9.090 -6.598 1.00 65.62 113 GLY A C 1
ATOM 923 O O . GLY A 1 113 ? 20.288 -7.999 -6.920 1.00 65.62 113 GLY A O 1
ATOM 924 N N . MET A 1 114 ? 18.515 -9.301 -6.533 1.00 76.38 114 MET A N 1
ATOM 925 C CA . MET A 1 114 ? 17.552 -8.223 -6.769 1.00 76.38 114 MET A CA 1
ATOM 926 C C . MET A 1 114 ? 17.354 -7.381 -5.509 1.00 76.38 114 MET A C 1
ATOM 928 O O . MET A 1 114 ? 16.975 -7.893 -4.453 1.00 76.38 114 MET A O 1
ATOM 932 N N . ARG A 1 115 ? 17.533 -6.064 -5.627 1.00 79.62 115 ARG A N 1
ATOM 933 C CA . ARG A 1 115 ? 17.249 -5.113 -4.544 1.00 79.62 115 ARG A CA 1
ATOM 934 C C . ARG A 1 115 ? 16.357 -4.004 -5.046 1.00 79.62 115 ARG A C 1
ATOM 936 O O . ARG A 1 115 ? 16.622 -3.413 -6.086 1.00 79.62 115 ARG A O 1
ATOM 943 N N . ILE A 1 116 ? 15.319 -3.702 -4.279 1.00 82.94 116 ILE A N 1
ATOM 944 C CA . ILE A 1 116 ? 14.269 -2.761 -4.670 1.00 82.94 116 ILE A CA 1
ATOM 945 C C . ILE A 1 116 ? 14.308 -1.589 -3.708 1.00 82.94 116 ILE A C 1
ATOM 947 O O . ILE A 1 116 ? 14.220 -1.783 -2.496 1.00 82.94 116 ILE A O 1
ATOM 951 N N . ALA A 1 117 ? 14.467 -0.391 -4.261 1.00 82.06 117 ALA A N 1
ATOM 952 C CA . ALA A 1 117 ? 14.445 0.854 -3.510 1.00 82.06 117 ALA A CA 1
ATOM 953 C C . ALA A 1 117 ? 13.023 1.167 -3.045 1.00 82.06 117 ALA A C 1
ATOM 955 O O . ALA A 1 117 ? 12.791 1.453 -1.874 1.00 82.06 117 ALA A O 1
ATOM 956 N N . MET A 1 118 ? 12.070 1.104 -3.978 1.00 85.94 118 MET A N 1
ATOM 957 C CA . MET A 1 118 ? 10.696 1.532 -3.753 1.00 85.94 118 MET A CA 1
ATOM 958 C C . MET A 1 118 ? 9.742 0.888 -4.756 1.00 85.94 118 MET A C 1
ATOM 960 O O . MET A 1 118 ? 10.099 0.629 -5.907 1.00 85.94 118 MET A O 1
ATOM 964 N N . ALA A 1 119 ? 8.508 0.673 -4.313 1.00 90.38 119 ALA A N 1
ATOM 965 C CA . ALA A 1 119 ? 7.382 0.307 -5.154 1.00 90.38 119 ALA A CA 1
ATOM 966 C C . ALA A 1 119 ? 6.396 1.480 -5.226 1.00 90.38 119 ALA A C 1
ATOM 968 O O . ALA A 1 119 ? 6.073 2.077 -4.200 1.00 90.38 119 ALA A O 1
ATOM 969 N N . ARG A 1 120 ? 5.906 1.813 -6.420 1.00 91.81 120 ARG A N 1
ATOM 970 C CA . ARG A 1 120 ? 4.921 2.883 -6.631 1.00 91.81 120 ARG A CA 1
ATOM 971 C C . ARG A 1 120 ? 3.757 2.360 -7.451 1.00 91.81 120 ARG A C 1
ATOM 973 O O . ARG A 1 120 ? 3.970 1.711 -8.472 1.00 91.81 120 ARG A O 1
ATOM 980 N N . VAL A 1 121 ? 2.535 2.642 -7.020 1.00 93.00 121 VAL A N 1
ATOM 981 C CA . VAL A 1 121 ? 1.336 2.293 -7.795 1.00 93.00 121 VAL A CA 1
ATOM 982 C C . VAL A 1 121 ? 0.881 3.535 -8.544 1.00 93.00 121 VAL A C 1
ATOM 984 O O . VAL A 1 121 ? 0.630 4.565 -7.923 1.00 93.00 121 VAL A O 1
ATOM 987 N N . ALA A 1 122 ? 0.810 3.440 -9.869 1.00 90.25 122 ALA A N 1
ATOM 988 C CA . ALA A 1 122 ? 0.410 4.552 -10.719 1.00 90.25 122 ALA A CA 1
ATOM 989 C C . ALA A 1 122 ? -1.045 4.964 -10.459 1.00 90.25 122 ALA A C 1
ATOM 991 O O . ALA A 1 122 ? -1.895 4.131 -10.128 1.00 90.25 122 ALA A O 1
ATOM 992 N N . SER A 1 123 ? -1.328 6.251 -10.637 1.00 86.44 123 SER A N 1
ATOM 993 C CA . SER A 1 123 ? -2.671 6.808 -10.514 1.00 86.44 123 SER A CA 1
ATOM 994 C C . SER A 1 123 ? -3.668 6.154 -11.471 1.00 86.44 123 SER A C 1
ATOM 996 O O . SER A 1 123 ? -3.327 5.568 -12.503 1.00 86.44 123 SER A O 1
ATOM 998 N N . GLY A 1 124 ? -4.943 6.234 -11.099 1.00 83.50 124 GLY A N 1
ATOM 999 C CA . GLY A 1 124 ? -6.036 5.745 -11.921 1.00 83.50 124 GLY A CA 1
ATOM 1000 C C . GLY A 1 124 ? -6.258 4.248 -11.917 1.00 83.50 124 GLY A C 1
ATOM 1001 O O . GLY A 1 124 ? -6.756 3.712 -12.911 1.00 83.50 124 GLY A O 1
ATOM 1002 N N . THR A 1 125 ? -5.936 3.580 -10.811 1.00 81.62 125 THR A N 1
ATOM 1003 C CA . THR A 1 125 ? -6.246 2.158 -10.669 1.00 81.62 125 THR A CA 1
ATOM 1004 C C . THR A 1 125 ? -7.755 1.917 -10.711 1.00 81.62 125 THR A C 1
ATOM 1006 O O . THR A 1 125 ? -8.567 2.677 -10.175 1.00 81.62 125 THR A O 1
ATOM 1009 N N . THR A 1 126 ? -8.148 0.830 -11.367 1.00 76.25 126 THR A N 1
ATOM 1010 C CA . THR A 1 126 ? -9.551 0.419 -11.489 1.00 76.25 126 THR A CA 1
ATOM 1011 C C . THR A 1 126 ? -9.931 -0.517 -10.347 1.00 76.25 126 THR A C 1
ATOM 1013 O O . THR A 1 126 ? -10.796 -0.184 -9.533 1.00 76.25 126 THR A O 1
ATOM 1016 N N . SER A 1 127 ? -9.273 -1.674 -10.275 1.00 79.50 127 SER A N 1
ATOM 1017 C CA . SER A 1 127 ? -9.544 -2.738 -9.305 1.00 79.50 127 SER A CA 1
ATOM 1018 C C . SER A 1 127 ? -8.361 -3.697 -9.182 1.00 79.50 127 SER A C 1
ATOM 1020 O O . SER A 1 127 ? -8.551 -4.905 -9.094 1.00 79.50 127 SER A O 1
ATOM 1022 N N . ASP A 1 128 ? -7.142 -3.168 -9.168 1.00 90.50 128 ASP A N 1
ATOM 1023 C CA . ASP A 1 128 ? -5.936 -4.002 -9.165 1.00 90.50 128 ASP A CA 1
ATOM 1024 C C . ASP A 1 128 ? -5.149 -3.946 -7.862 1.00 90.50 128 ASP A C 1
ATOM 1026 O O . ASP A 1 128 ? -4.234 -4.737 -7.679 1.00 90.50 128 ASP A O 1
ATOM 1030 N N . LEU A 1 129 ? -5.499 -3.056 -6.933 1.00 94.88 129 LEU A N 1
ATOM 1031 C CA . LEU A 1 129 ? -4.818 -2.927 -5.648 1.00 94.88 129 LEU A CA 1
ATOM 1032 C C . LEU A 1 129 ? -5.719 -3.431 -4.519 1.00 94.88 129 LEU A C 1
ATOM 1034 O O . LEU A 1 129 ? -6.630 -2.740 -4.069 1.00 94.88 129 LEU A O 1
ATOM 1038 N N . GLU A 1 130 ? -5.472 -4.649 -4.060 1.00 94.94 130 GLU A N 1
ATOM 1039 C CA . GLU A 1 130 ? -6.241 -5.295 -3.000 1.00 94.94 130 GLU A CA 1
ATOM 1040 C C . GLU A 1 130 ? -5.550 -5.104 -1.648 1.00 94.94 130 GLU A C 1
ATOM 1042 O O . GLU A 1 130 ? -4.395 -5.487 -1.482 1.00 94.94 130 GLU A O 1
ATOM 1047 N N . CYS A 1 131 ? -6.242 -4.532 -0.665 1.00 94.88 131 CYS A N 1
ATOM 1048 C CA . CYS A 1 131 ? -5.796 -4.500 0.724 1.00 94.88 131 CYS A CA 1
ATOM 1049 C C . CYS A 1 131 ? -6.229 -5.793 1.419 1.00 94.88 131 CYS A C 1
ATOM 1051 O O . CYS A 1 131 ? -7.427 -6.033 1.574 1.00 94.88 131 CYS A O 1
ATOM 1053 N N . LEU A 1 132 ? -5.255 -6.612 1.820 1.00 92.31 132 LEU A N 1
ATOM 1054 C CA . LEU A 1 132 ? -5.485 -7.953 2.359 1.00 92.31 132 LEU A CA 1
ATOM 1055 C C . LEU A 1 132 ? -5.612 -7.965 3.881 1.00 92.31 132 LEU A C 1
ATOM 1057 O O . LEU A 1 132 ? -6.486 -8.624 4.431 1.00 92.31 132 LEU A O 1
ATOM 1061 N N . ASP A 1 133 ? -4.695 -7.282 4.561 1.00 92.38 133 ASP A N 1
ATOM 1062 C CA . ASP A 1 133 ? -4.571 -7.314 6.018 1.00 92.38 133 ASP A CA 1
ATOM 1063 C C . ASP A 1 133 ? -3.685 -6.153 6.493 1.00 92.38 133 ASP A C 1
ATOM 1065 O O . ASP A 1 133 ? -3.119 -5.406 5.691 1.00 92.38 133 ASP A O 1
ATOM 1069 N N . PHE A 1 134 ? -3.505 -6.012 7.800 1.00 93.88 134 PHE A N 1
ATOM 1070 C CA . PHE A 1 134 ? -2.556 -5.091 8.399 1.00 93.88 134 PHE A CA 1
ATOM 1071 C C . PHE A 1 134 ? -1.830 -5.721 9.588 1.00 93.88 134 PHE A C 1
ATOM 1073 O O . PHE A 1 134 ? -2.346 -6.587 10.289 1.00 93.88 134 PHE A O 1
ATOM 1080 N N . LYS A 1 135 ? -0.623 -5.229 9.864 1.00 93.81 135 LYS A N 1
ATOM 1081 C CA . LYS A 1 135 ? 0.107 -5.533 11.097 1.00 93.81 135 LYS A CA 1
ATOM 1082 C C . LYS A 1 135 ? 0.358 -4.263 11.888 1.00 93.81 135 LYS A C 1
ATOM 1084 O O . LYS A 1 135 ? 0.606 -3.213 11.306 1.00 93.81 135 LYS A O 1
ATOM 1089 N N . LEU A 1 136 ? 0.289 -4.372 13.209 1.00 94.06 136 LEU A N 1
ATOM 1090 C CA . LEU A 1 136 ? 0.663 -3.295 14.120 1.00 94.06 136 LEU A CA 1
ATOM 1091 C C . LEU A 1 136 ? 2.172 -3.327 14.359 1.00 94.06 136 LEU A C 1
ATOM 1093 O O . LEU A 1 136 ? 2.760 -4.412 14.401 1.00 94.06 136 LEU A O 1
ATOM 1097 N N . THR A 1 137 ? 2.784 -2.162 14.549 1.00 91.69 137 THR A N 1
ATOM 1098 C CA . THR A 1 137 ? 4.160 -2.096 15.049 1.00 91.69 137 THR A CA 1
ATOM 1099 C C . THR A 1 137 ? 4.204 -2.442 16.543 1.00 91.69 137 THR A C 1
ATOM 1101 O O . THR A 1 137 ? 3.210 -2.222 17.245 1.00 91.69 137 THR A O 1
ATOM 1104 N N . PRO A 1 138 ? 5.324 -2.989 17.057 1.00 91.56 138 PRO A N 1
ATOM 1105 C CA . PRO A 1 138 ? 5.455 -3.326 18.478 1.00 91.56 138 PRO A CA 1
ATOM 1106 C C . PRO A 1 138 ? 5.126 -2.149 19.406 1.00 91.56 138 PRO A C 1
ATOM 1108 O O . PRO A 1 138 ? 4.325 -2.295 20.326 1.00 91.56 138 PRO A O 1
ATOM 1111 N N . ASP A 1 139 ? 5.644 -0.961 19.095 1.00 91.25 139 ASP A N 1
ATOM 1112 C CA . ASP A 1 139 ? 5.417 0.250 19.891 1.00 91.25 139 ASP A CA 1
ATOM 1113 C C . ASP A 1 139 ? 3.933 0.640 19.940 1.00 91.25 139 ASP A C 1
ATOM 1115 O O . ASP A 1 139 ? 3.406 1.044 20.979 1.00 91.25 139 ASP A O 1
ATOM 1119 N N . PHE A 1 140 ? 3.218 0.475 18.823 1.00 94.19 140 PHE A N 1
ATOM 1120 C CA . PHE A 1 140 ? 1.798 0.794 18.768 1.00 94.19 140 PHE A CA 1
ATOM 1121 C C . PHE A 1 140 ? 0.927 -0.243 19.491 1.00 94.19 140 PHE A C 1
ATOM 1123 O O . PHE A 1 140 ? -0.119 0.111 20.040 1.00 94.19 140 PHE A O 1
ATOM 1130 N N . ILE A 1 141 ? 1.362 -1.508 19.554 1.00 94.56 141 ILE A N 1
ATOM 1131 C CA . ILE A 1 141 ? 0.714 -2.534 20.385 1.00 94.56 141 ILE A CA 1
ATOM 1132 C C . ILE A 1 141 ? 0.765 -2.124 21.859 1.00 94.56 141 ILE A C 1
ATOM 1134 O O . ILE A 1 141 ? -0.261 -2.191 22.536 1.00 94.56 141 ILE A O 1
ATOM 1138 N N . GLU A 1 142 ? 1.918 -1.662 22.348 1.00 95.12 142 GLU A N 1
ATOM 1139 C CA . GLU A 1 142 ? 2.046 -1.186 23.731 1.00 95.12 142 GLU A CA 1
ATOM 1140 C C . GLU A 1 142 ? 1.178 0.052 23.987 1.00 95.12 142 GLU A C 1
ATOM 1142 O O . GLU A 1 142 ? 0.447 0.093 24.978 1.00 95.12 142 GLU A O 1
ATOM 1147 N N . LYS A 1 143 ? 1.148 1.011 23.050 1.00 93.88 143 LYS A N 1
ATOM 1148 C CA . LYS A 1 143 ? 0.249 2.177 23.128 1.00 93.88 143 LYS A CA 1
ATOM 1149 C C . LYS A 1 143 ? -1.221 1.767 23.264 1.00 93.88 143 LYS A C 1
ATOM 1151 O O . LYS A 1 143 ? -1.930 2.321 24.099 1.00 93.88 143 LYS A O 1
ATOM 1156 N N . CYS A 1 144 ? -1.677 0.764 22.511 1.00 94.75 144 CYS A N 1
ATOM 1157 C CA . CYS A 1 144 ? -3.064 0.286 22.576 1.00 94.75 144 CYS A CA 1
ATOM 1158 C C . CYS A 1 144 ? -3.457 -0.303 23.941 1.00 94.75 144 CYS A C 1
ATOM 1160 O O . CYS A 1 144 ? -4.645 -0.350 24.246 1.00 94.75 144 CYS A O 1
ATOM 1162 N N . LYS A 1 145 ? -2.502 -0.757 24.765 1.00 95.00 145 LYS A N 1
ATOM 1163 C CA . LYS A 1 145 ? -2.799 -1.254 26.121 1.00 95.00 145 LYS A CA 1
ATOM 1164 C C . LYS A 1 145 ? -3.121 -0.123 27.099 1.00 95.00 145 LYS A C 1
ATOM 1166 O O . LYS A 1 145 ? -3.858 -0.345 28.055 1.00 95.00 145 LYS A O 1
ATOM 1171 N N . ALA A 1 146 ? -2.548 1.060 26.878 1.00 94.31 146 ALA A N 1
ATOM 1172 C CA . ALA A 1 146 ? -2.672 2.212 27.769 1.00 94.31 146 ALA A CA 1
ATOM 1173 C C . ALA A 1 146 ? -3.674 3.266 27.266 1.00 94.31 1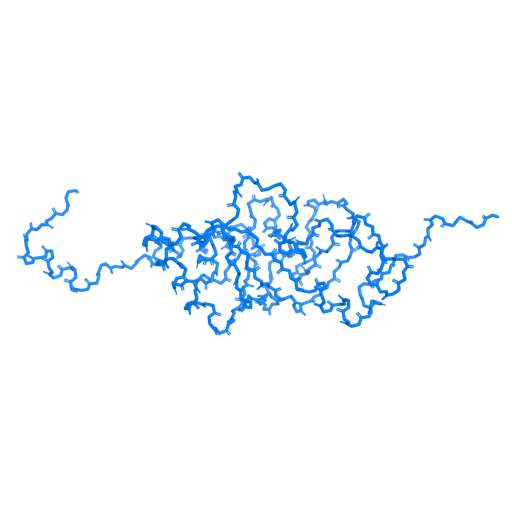46 ALA A C 1
ATOM 1175 O O . ALA A 1 146 ? -4.192 4.042 28.065 1.00 94.31 146 ALA A O 1
ATOM 1176 N N . ASP A 1 1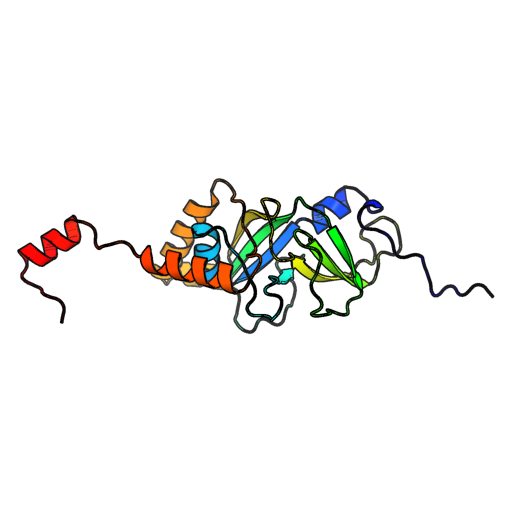47 ? -3.955 3.298 25.960 1.00 95.56 147 ASP A N 1
ATOM 1177 C CA . ASP A 1 147 ? -4.833 4.277 25.319 1.00 95.56 147 ASP A CA 1
ATOM 1178 C C . ASP A 1 147 ? -6.077 3.605 24.695 1.00 95.56 147 ASP A C 1
ATOM 1180 O O . ASP A 1 147 ? -6.003 3.047 23.590 1.00 95.56 147 ASP A O 1
ATOM 1184 N N . PRO A 1 148 ? -7.254 3.702 25.351 1.00 94.38 148 PRO A N 1
ATOM 1185 C CA . PRO A 1 148 ? -8.508 3.169 24.821 1.00 94.38 148 PRO A CA 1
ATOM 1186 C C . PRO A 1 148 ? -8.917 3.765 23.465 1.00 94.38 148 PRO A C 1
ATOM 1188 O O . PRO A 1 148 ? -9.627 3.114 22.693 1.00 94.38 148 PRO A O 1
ATOM 1191 N N . ALA A 1 149 ? -8.501 4.998 23.151 1.00 93.69 149 ALA A N 1
ATOM 1192 C CA . ALA A 1 149 ? -8.808 5.619 21.868 1.00 93.69 149 ALA A CA 1
ATOM 1193 C C . ALA A 1 149 ? -7.999 4.967 20.737 1.00 93.69 149 ALA A C 1
ATOM 1195 O O . ALA A 1 149 ? -8.573 4.635 19.695 1.00 93.69 149 ALA A O 1
ATOM 1196 N N . ALA A 1 150 ? -6.706 4.709 20.959 1.00 93.31 150 ALA A N 1
ATOM 1197 C CA . ALA A 1 150 ? -5.868 3.956 20.026 1.00 93.31 150 ALA A CA 1
ATOM 1198 C C . ALA A 1 150 ? -6.414 2.536 19.801 1.00 93.31 150 ALA A C 1
ATOM 1200 O O . ALA A 1 150 ? -6.557 2.093 18.656 1.00 93.31 150 ALA A O 1
ATOM 1201 N N . GLU A 1 151 ? -6.822 1.851 20.872 1.00 96.00 151 GLU A N 1
ATOM 1202 C CA . GLU A 1 151 ? -7.422 0.519 20.772 1.00 96.00 151 GLU A CA 1
ATOM 1203 C C . GLU A 1 151 ? -8.713 0.528 19.929 1.00 96.00 151 GLU A C 1
ATOM 1205 O O . GLU A 1 151 ? -8.937 -0.340 19.076 1.00 96.00 151 GLU A O 1
ATOM 1210 N N . LEU A 1 152 ? -9.564 1.543 20.115 1.00 95.56 152 LEU A N 1
ATOM 1211 C CA . LEU A 1 152 ? -10.802 1.698 19.355 1.00 95.56 152 LEU A CA 1
ATOM 1212 C C . LEU A 1 152 ? -10.542 1.886 17.853 1.00 95.56 152 LEU A C 1
ATOM 1214 O O . LEU A 1 152 ? -11.293 1.341 17.035 1.00 95.56 152 LEU A O 1
ATOM 1218 N N . VAL A 1 153 ? -9.490 2.621 17.476 1.00 94.62 153 VAL A N 1
ATOM 1219 C CA . VAL A 1 153 ? -9.073 2.772 16.071 1.00 94.62 153 VAL A CA 1
ATOM 1220 C C . VAL A 1 153 ? -8.706 1.411 15.481 1.00 94.62 153 VAL A C 1
ATOM 1222 O O . VAL A 1 153 ? -9.221 1.059 14.418 1.00 94.62 153 VAL A O 1
ATOM 1225 N N . VAL A 1 154 ? -7.919 0.599 16.194 1.00 94.50 154 VAL A N 1
ATOM 1226 C CA . VAL A 1 154 ? -7.547 -0.757 15.749 1.00 94.50 154 VAL A CA 1
ATOM 1227 C C . VAL A 1 154 ? -8.774 -1.648 15.582 1.00 94.50 154 VAL A C 1
ATOM 1229 O O . VAL A 1 154 ? -8.911 -2.324 14.562 1.00 94.50 154 VAL A O 1
ATOM 1232 N N . ARG A 1 155 ? -9.707 -1.640 16.542 1.00 94.50 155 ARG A N 1
ATOM 1233 C CA . ARG A 1 155 ? -10.948 -2.430 16.447 1.00 94.50 155 ARG A CA 1
ATOM 1234 C C . ARG A 1 155 ? -11.773 -2.043 15.218 1.00 94.50 155 ARG A C 1
ATOM 1236 O O . ARG A 1 155 ? -12.284 -2.916 14.515 1.00 94.50 155 ARG A O 1
ATOM 1243 N N . ARG A 1 156 ? -11.885 -0.742 14.932 1.00 94.38 156 ARG A N 1
ATOM 1244 C CA . ARG A 1 156 ? -12.568 -0.239 13.729 1.00 94.38 156 ARG A CA 1
ATOM 1245 C C . ARG A 1 156 ? -11.840 -0.660 12.457 1.00 94.38 156 ARG A C 1
ATOM 1247 O O . ARG A 1 156 ? -12.506 -1.092 11.522 1.00 94.38 156 ARG A O 1
ATOM 1254 N N . LEU A 1 157 ? -10.511 -0.583 12.439 1.00 93.31 157 LEU A N 1
ATOM 1255 C CA . LEU A 1 157 ? -9.692 -0.993 11.300 1.00 93.31 157 LEU A CA 1
ATOM 1256 C C . LEU A 1 157 ? -9.871 -2.486 10.990 1.00 93.31 157 LEU A C 1
ATOM 1258 O O . LEU A 1 157 ? -10.201 -2.822 9.856 1.00 93.31 157 LEU A O 1
ATOM 1262 N N . ARG A 1 158 ? -9.779 -3.366 12.001 1.00 93.38 158 ARG A N 1
ATOM 1263 C CA . ARG A 1 158 ? -10.050 -4.813 11.850 1.00 93.38 158 ARG A CA 1
ATOM 1264 C C . ARG A 1 158 ? -11.410 -5.075 11.224 1.00 93.38 158 ARG A C 1
ATOM 1266 O O . ARG A 1 158 ? -11.520 -5.865 10.296 1.00 93.38 158 ARG A O 1
ATOM 1273 N N . ARG A 1 159 ? -12.444 -4.384 11.708 1.00 91.69 159 ARG A N 1
ATOM 1274 C CA . ARG A 1 159 ? -13.803 -4.539 11.182 1.00 91.69 159 ARG A CA 1
ATOM 1275 C C . ARG A 1 159 ? -13.910 -4.122 9.713 1.00 91.69 159 ARG A C 1
ATOM 1277 O O . ARG A 1 159 ? -14.639 -4.765 8.971 1.00 91.69 159 ARG A O 1
ATOM 1284 N N . GLN A 1 160 ? -13.227 -3.052 9.309 1.00 90.06 160 GLN A N 1
ATOM 1285 C CA . GLN A 1 160 ? -13.270 -2.563 7.926 1.00 90.06 160 GLN A CA 1
ATOM 1286 C C . GLN A 1 160 ? -12.488 -3.459 6.955 1.00 90.06 160 GLN A C 1
ATOM 1288 O O . GLN A 1 160 ? -12.864 -3.543 5.792 1.00 90.06 160 GLN A O 1
ATOM 1293 N N . LEU A 1 161 ? -11.434 -4.138 7.421 1.00 88.25 161 LEU A N 1
ATOM 1294 C CA . LEU A 1 161 ? -10.559 -4.963 6.577 1.00 88.25 161 LEU A CA 1
ATOM 1295 C C . LEU A 1 161 ? -10.879 -6.465 6.584 1.00 88.25 161 LEU A C 1
ATOM 1297 O O . LEU A 1 161 ? -10.252 -7.212 5.844 1.00 88.25 161 LEU A O 1
ATOM 1301 N N . ALA A 1 162 ? -11.867 -6.920 7.359 1.00 83.50 162 ALA A N 1
ATOM 1302 C CA . ALA A 1 162 ? -12.160 -8.346 7.552 1.00 83.50 162 ALA A CA 1
ATOM 1303 C C . ALA A 1 162 ? -12.481 -9.148 6.270 1.00 83.50 162 ALA A C 1
ATOM 1305 O O . ALA A 1 162 ? -12.437 -10.373 6.307 1.00 83.50 162 ALA A O 1
ATOM 1306 N N . LEU A 1 163 ? -12.829 -8.488 5.162 1.00 73.00 163 LEU A N 1
ATOM 1307 C CA . LEU A 1 163 ? -13.215 -9.140 3.904 1.00 73.00 163 LEU A CA 1
ATOM 1308 C C . LEU A 1 163 ? -12.204 -8.932 2.768 1.00 73.00 163 LEU A C 1
ATOM 1310 O O . LEU A 1 163 ? -12.455 -9.379 1.653 1.00 73.00 163 LEU A O 1
ATOM 1314 N N . GLY A 1 164 ? -11.093 -8.237 3.031 1.00 74.06 164 GLY A N 1
ATOM 1315 C CA . GLY A 1 164 ? -10.275 -7.658 1.971 1.00 74.06 164 GLY A CA 1
ATOM 1316 C C . GLY A 1 164 ? -11.027 -6.540 1.239 1.00 74.06 164 GLY A C 1
ATOM 1317 O O . GLY A 1 164 ? -12.261 -6.496 1.189 1.00 74.06 164 GLY A O 1
ATOM 1318 N N . ARG A 1 165 ? -10.297 -5.559 0.709 1.00 86.50 165 ARG A N 1
ATOM 1319 C CA . ARG A 1 165 ? -10.927 -4.445 -0.010 1.00 86.50 165 ARG A CA 1
ATOM 1320 C C . ARG A 1 165 ? -10.085 -3.988 -1.178 1.00 86.50 165 ARG A C 1
ATOM 1322 O O . ARG A 1 165 ? -8.892 -3.748 -1.033 1.00 86.50 165 ARG A O 1
ATOM 1329 N N . MET A 1 166 ? -10.742 -3.763 -2.309 1.00 92.69 166 MET A N 1
ATOM 1330 C CA . MET A 1 166 ? -10.128 -3.074 -3.435 1.00 92.69 166 MET A CA 1
ATOM 1331 C C . MET A 1 166 ? -9.961 -1.593 -3.105 1.00 92.69 166 MET A C 1
ATOM 1333 O O . MET A 1 166 ? -10.927 -0.906 -2.762 1.00 92.69 166 MET A O 1
ATOM 1337 N N . VAL A 1 167 ? -8.726 -1.122 -3.201 1.00 93.88 167 VAL A N 1
ATOM 1338 C CA . VAL A 1 167 ? -8.322 0.255 -2.948 1.00 93.88 167 VAL A CA 1
ATOM 1339 C C . VAL A 1 167 ? -7.931 0.902 -4.270 1.00 93.88 167 VAL A C 1
ATOM 1341 O O . VAL A 1 167 ? -7.286 0.286 -5.114 1.00 93.88 167 VAL A O 1
ATOM 1344 N N . LYS A 1 168 ? -8.333 2.155 -4.461 1.00 94.06 168 LYS A N 1
ATOM 1345 C CA . LYS A 1 168 ? -8.056 2.918 -5.676 1.00 94.06 168 LYS A CA 1
ATOM 1346 C C . LYS A 1 168 ? -7.042 4.025 -5.427 1.00 94.06 168 LYS A C 1
ATOM 1348 O O . LYS A 1 168 ? -7.039 4.651 -4.368 1.00 94.06 168 LYS A O 1
ATOM 1353 N N . VAL A 1 169 ? -6.224 4.289 -6.436 1.00 93.56 169 VAL A N 1
ATOM 1354 C CA . VAL A 1 169 ? -5.398 5.488 -6.529 1.00 93.56 169 VAL A CA 1
ATOM 1355 C C . VAL A 1 169 ? -6.140 6.457 -7.449 1.00 93.56 169 VAL A C 1
ATOM 1357 O O . VAL A 1 169 ? -6.380 6.094 -8.604 1.00 93.56 169 VAL A O 1
ATOM 1360 N N . PRO A 1 170 ? -6.544 7.648 -6.970 1.00 91.75 170 PRO A N 1
ATOM 1361 C CA . PRO A 1 170 ? -7.228 8.645 -7.792 1.00 91.75 170 PRO A CA 1
ATOM 1362 C C . PRO A 1 170 ? -6.436 8.971 -9.062 1.00 91.75 170 PRO A C 1
ATOM 1364 O O . PRO A 1 170 ? -5.208 8.975 -9.040 1.00 91.75 170 PRO A O 1
ATOM 1367 N N . LYS A 1 171 ? -7.134 9.236 -10.167 1.00 88.69 171 LYS A N 1
ATOM 1368 C CA . LYS A 1 171 ? -6.571 9.599 -11.478 1.00 88.69 171 LYS A CA 1
ATOM 1369 C C . LYS A 1 171 ? -5.990 11.003 -11.492 1.00 88.69 171 LYS A C 1
ATOM 1371 O O . LYS A 1 171 ? -5.045 11.255 -12.233 1.00 88.69 171 LYS A O 1
ATOM 1376 N N . SER A 1 172 ? -6.575 11.914 -10.718 1.00 86.50 172 SER A N 1
ATOM 1377 C CA . SER A 1 172 ? -6.184 13.319 -10.705 1.00 86.50 172 SER A CA 1
ATOM 1378 C C . SER A 1 172 ? -6.336 13.962 -9.327 1.00 86.50 172 SER A C 1
ATOM 1380 O O . SER A 1 172 ? -6.934 13.403 -8.401 1.00 86.50 172 SER A O 1
ATOM 1382 N N . ILE A 1 173 ? -5.785 15.170 -9.201 1.00 85.44 173 ILE A N 1
ATOM 1383 C CA . ILE A 1 173 ? -5.901 15.995 -7.996 1.00 85.44 173 ILE A CA 1
ATOM 1384 C C . ILE A 1 173 ? -7.360 16.422 -7.777 1.00 85.44 173 ILE A C 1
ATOM 1386 O O . ILE A 1 173 ? -7.805 16.521 -6.636 1.00 85.44 173 ILE A O 1
ATOM 1390 N N . GLU A 1 174 ? -8.120 16.655 -8.846 1.00 88.31 174 GLU A N 1
ATOM 1391 C CA . GLU A 1 174 ? -9.546 16.984 -8.783 1.00 88.31 174 GLU A CA 1
ATOM 1392 C C . GLU A 1 174 ? -10.349 15.816 -8.206 1.00 88.31 174 GLU A C 1
ATOM 1394 O O . GLU A 1 174 ? -11.067 16.010 -7.228 1.00 88.31 174 GLU A O 1
ATOM 1399 N N . GLU A 1 175 ? -10.148 14.593 -8.716 1.00 88.94 175 GLU A N 1
ATOM 1400 C CA . GLU A 1 175 ? -10.812 13.395 -8.179 1.00 88.94 175 GLU A CA 1
ATOM 1401 C C . GLU A 1 175 ? -10.466 13.195 -6.697 1.00 88.94 175 GLU A C 1
ATOM 1403 O O . GLU A 1 175 ? -11.336 12.909 -5.874 1.00 88.94 175 GLU A O 1
ATOM 1408 N N . ARG A 1 176 ? -9.199 13.416 -6.323 1.00 87.94 176 ARG A N 1
ATOM 1409 C CA . ARG A 1 176 ? -8.778 13.397 -4.919 1.00 87.94 176 ARG A CA 1
ATOM 1410 C C . ARG A 1 176 ? -9.570 14.404 -4.076 1.00 87.94 176 ARG A C 1
ATOM 1412 O O . ARG A 1 176 ? -10.085 14.021 -3.026 1.00 87.94 176 ARG A O 1
ATOM 1419 N N . LYS A 1 177 ? -9.681 15.663 -4.511 1.00 88.31 177 LYS A N 1
ATOM 1420 C CA . LYS A 1 177 ? -10.418 16.711 -3.778 1.00 88.31 177 LYS A CA 1
ATOM 1421 C C . LYS A 1 177 ? -11.898 16.362 -3.623 1.00 88.31 177 LYS A C 1
ATOM 1423 O O . LYS A 1 177 ? -12.468 16.583 -2.557 1.00 88.31 177 LYS A O 1
ATOM 1428 N N . GLU A 1 178 ? -12.512 15.780 -4.649 1.00 89.31 178 GLU A N 1
ATOM 1429 C CA . GLU A 1 178 ? -13.899 15.305 -4.588 1.00 89.31 178 GLU A CA 1
ATOM 1430 C C . GLU A 1 178 ? -14.074 14.179 -3.557 1.00 89.31 178 GLU A C 1
ATOM 1432 O O . GLU A 1 178 ? -15.034 14.179 -2.781 1.00 89.31 178 GLU A O 1
ATOM 1437 N N . ILE A 1 179 ? -13.135 13.229 -3.501 1.00 87.31 179 ILE A N 1
ATOM 1438 C CA . ILE A 1 179 ? -13.136 12.149 -2.504 1.00 87.31 179 ILE A CA 1
ATOM 1439 C C . ILE A 1 179 ? -12.962 12.712 -1.087 1.00 87.31 179 ILE A C 1
ATOM 1441 O O . ILE A 1 179 ? -13.685 12.308 -0.169 1.00 87.31 179 ILE A O 1
ATOM 1445 N N . GLU A 1 180 ? -12.026 13.644 -0.899 1.00 85.44 180 GLU A N 1
ATOM 1446 C CA . GLU A 1 180 ? -11.784 14.312 0.383 1.00 85.44 180 GLU A CA 1
ATOM 1447 C C . GLU A 1 180 ? -13.046 15.052 0.864 1.00 85.44 180 GLU A C 1
ATOM 1449 O O . GLU A 1 180 ? -13.479 14.839 2.000 1.00 85.44 180 GLU A O 1
ATOM 1454 N N . ALA A 1 181 ? -13.706 15.817 -0.014 1.00 86.06 181 ALA A N 1
ATOM 1455 C CA . ALA A 1 181 ? -14.940 16.542 0.298 1.00 86.06 181 ALA A CA 1
ATOM 1456 C C . ALA A 1 181 ? -16.085 15.603 0.723 1.00 86.06 181 ALA A C 1
ATOM 1458 O O . ALA A 1 181 ? -16.698 15.794 1.774 1.00 86.06 181 ALA A O 1
ATOM 1459 N N . ARG A 1 182 ? -16.318 14.518 -0.028 1.00 82.31 182 ARG A N 1
ATOM 1460 C CA . ARG A 1 182 ? -17.353 13.520 0.303 1.00 82.31 182 ARG A CA 1
ATOM 1461 C C . ARG A 1 182 ? -17.113 12.830 1.644 1.00 82.31 182 ARG A C 1
ATOM 1463 O O . ARG A 1 182 ? -18.061 12.434 2.320 1.00 82.31 182 ARG A O 1
ATOM 1470 N N . THR A 1 183 ? -15.850 12.634 2.011 1.00 72.44 183 THR A N 1
ATOM 1471 C CA . THR A 1 183 ? -15.486 11.952 3.258 1.00 72.44 183 THR A CA 1
ATOM 1472 C C . THR A 1 183 ? -15.674 12.868 4.470 1.00 72.44 183 THR A C 1
ATOM 1474 O O . THR A 1 183 ? -16.075 12.382 5.528 1.00 72.44 183 THR A O 1
ATOM 1477 N N . ALA A 1 184 ? -15.454 14.178 4.310 1.00 63.94 184 ALA A N 1
ATOM 1478 C CA . ALA A 1 184 ? -15.713 15.183 5.342 1.00 63.94 184 ALA A CA 1
ATOM 1479 C C . ALA A 1 184 ? -17.216 15.342 5.644 1.00 63.94 184 ALA A C 1
ATOM 1481 O O . ALA A 1 184 ? -17.607 15.466 6.801 1.00 63.94 184 ALA A O 1
ATOM 1482 N N . GLU A 1 185 ? -18.081 15.250 4.631 1.00 55.62 185 GLU A N 1
ATOM 1483 C CA . GLU A 1 185 ? -19.541 15.324 4.812 1.00 55.62 185 GLU A CA 1
ATOM 1484 C C . GLU A 1 185 ? -20.152 14.067 5.463 1.00 55.62 185 GLU A C 1
ATOM 1486 O O . GLU A 1 185 ? -21.265 14.109 5.992 1.00 55.62 185 GLU A O 1
ATOM 1491 N N . ALA A 1 186 ? -19.431 12.942 5.455 1.00 50.16 186 ALA A N 1
ATOM 1492 C CA . ALA A 1 186 ? -19.873 11.666 6.019 1.00 50.16 186 ALA A CA 1
ATOM 1493 C C . ALA A 1 186 ? -19.599 11.518 7.531 1.00 50.16 186 ALA A C 1
ATOM 1495 O O . ALA A 1 186 ? -19.751 10.416 8.079 1.00 50.16 186 ALA A O 1
ATOM 1496 N N . GLU A 1 187 ? -19.192 12.587 8.227 1.00 47.84 187 GLU A N 1
ATOM 1497 C CA . GLU A 1 187 ? -19.178 12.582 9.689 1.00 47.84 187 GLU A CA 1
ATOM 1498 C C . GLU A 1 187 ? -20.582 12.244 10.218 1.00 47.84 187 GLU A C 1
ATOM 1500 O O . GLU A 1 187 ? -21.585 12.810 9.772 1.00 47.84 187 GLU A O 1
ATOM 1505 N N . PRO A 1 188 ? -20.703 11.266 11.134 1.00 44.94 188 PRO A N 1
ATOM 1506 C CA . PRO A 1 188 ? -22.005 10.794 11.555 1.00 44.94 188 PRO A CA 1
ATOM 1507 C C . PRO A 1 188 ? -22.741 11.934 12.252 1.00 44.94 188 PRO A C 1
ATOM 1509 O O . PRO A 1 188 ? -22.326 12.385 13.323 1.00 44.94 188 PRO A O 1
ATOM 1512 N N . LYS A 1 189 ? -23.879 12.349 11.677 1.00 46.59 189 LYS A N 1
ATOM 1513 C CA . LYS A 1 189 ? -24.880 13.134 12.407 1.00 46.59 189 LYS A CA 1
ATOM 1514 C C . LYS A 1 189 ? -25.080 12.465 13.773 1.00 46.59 189 LYS A C 1
ATOM 1516 O O . LYS A 1 189 ? -25.177 11.230 13.820 1.00 46.59 189 LYS A O 1
ATOM 1521 N N . PRO A 1 190 ? -25.092 13.229 14.881 1.00 48.41 190 PRO A N 1
ATOM 1522 C CA . PRO A 1 190 ? -25.222 12.649 16.209 1.00 48.41 190 PRO A CA 1
ATOM 1523 C C . PRO A 1 190 ? -26.424 11.709 16.218 1.00 48.41 190 PRO A C 1
ATOM 1525 O O . PRO A 1 190 ? -27.477 12.046 15.674 1.00 48.41 190 PRO A O 1
ATOM 1528 N N . SER A 1 191 ? -26.245 10.510 16.783 1.00 54.66 191 SER A N 1
ATOM 1529 C CA . SER A 1 191 ? -27.314 9.514 16.813 1.00 54.66 191 SER A CA 1
ATOM 1530 C C . SER A 1 191 ? -28.590 10.150 17.367 1.00 54.66 191 SER A C 1
ATOM 1532 O O . SER A 1 191 ? -28.527 11.008 18.253 1.00 54.66 191 SER A O 1
ATOM 1534 N N . MET A 1 192 ? -29.754 9.730 16.863 1.00 56.62 192 MET A N 1
ATOM 1535 C CA . MET A 1 192 ? -31.052 10.235 17.333 1.00 56.62 192 MET A CA 1
ATOM 1536 C C . MET A 1 192 ? -31.140 10.213 18.867 1.00 56.62 192 MET A C 1
ATOM 1538 O O . MET A 1 192 ? -31.607 11.180 19.459 1.00 56.62 192 MET A O 1
ATOM 1542 N N . ALA A 1 193 ? -30.561 9.193 19.513 1.00 57.38 193 ALA A N 1
ATOM 1543 C CA . ALA A 1 193 ? -30.449 9.090 20.966 1.00 57.38 193 ALA A CA 1
ATOM 1544 C C . ALA A 1 193 ? -29.662 10.250 21.607 1.00 57.38 193 ALA A C 1
ATOM 1546 O O . ALA A 1 193 ? -30.097 10.786 22.620 1.00 57.38 193 ALA A O 1
ATOM 1547 N N . LYS A 1 194 ? -28.548 10.687 21.007 1.00 57.03 194 LYS A N 1
ATOM 1548 C CA . LYS A 1 194 ? -27.747 11.828 21.482 1.00 57.03 194 LYS A CA 1
ATOM 1549 C C . LYS A 1 194 ? -28.458 13.166 21.231 1.00 57.03 194 LYS A C 1
ATOM 1551 O O . LYS A 1 194 ? -28.415 14.045 22.085 1.00 57.03 194 LYS A O 1
ATOM 1556 N N . SER A 1 195 ? -29.175 13.302 20.109 1.00 59.12 195 SER A N 1
ATOM 1557 C CA . SER A 1 195 ? -30.006 14.491 19.844 1.00 59.12 195 SER A CA 1
ATOM 1558 C C . SER A 1 195 ? -31.214 14.596 20.783 1.00 59.12 195 SER A C 1
ATOM 1560 O O . SER A 1 195 ? -31.574 15.695 21.198 1.00 59.12 195 SER A O 1
ATOM 1562 N N . LEU A 1 196 ? -31.807 13.457 21.159 1.00 58.94 196 LEU A N 1
ATOM 1563 C CA . LEU A 1 196 ? -32.924 13.387 22.097 1.00 58.94 196 LEU A CA 1
ATOM 1564 C C . LEU A 1 196 ? -32.448 13.660 23.524 1.00 58.94 196 LEU A C 1
ATOM 1566 O O . LEU A 1 196 ? -33.082 14.448 24.215 1.00 58.94 196 LEU A O 1
ATOM 1570 N N . TRP A 1 197 ? -31.300 13.110 23.940 1.00 59.66 197 TRP A N 1
ATOM 1571 C CA . TRP A 1 197 ? -30.702 13.406 25.250 1.00 59.66 197 TRP A CA 1
ATOM 1572 C C . TRP A 1 197 ? -30.327 14.883 25.407 1.00 59.66 197 TRP A C 1
ATOM 1574 O O . TRP A 1 197 ? -30.608 15.479 26.444 1.00 59.66 197 TRP A O 1
ATOM 1584 N N . ASN A 1 198 ? -29.747 15.503 24.376 1.00 63.06 198 ASN A N 1
ATOM 1585 C CA . ASN A 1 198 ? -29.410 16.929 24.411 1.00 63.06 198 ASN A CA 1
ATOM 1586 C C . ASN A 1 198 ? -30.663 17.823 24.423 1.00 63.06 198 ASN A C 1
ATOM 1588 O O . ASN A 1 198 ? -30.679 18.836 25.119 1.00 63.06 198 ASN A O 1
ATOM 1592 N N . LYS A 1 199 ? -31.739 17.427 23.722 1.00 63.00 199 LYS A N 1
ATOM 1593 C CA . LYS A 1 199 ? -33.046 18.104 23.807 1.00 63.00 199 LYS A CA 1
ATOM 1594 C C . LYS A 1 199 ? -33.710 17.939 25.178 1.00 63.00 199 LYS A C 1
ATOM 1596 O O . LYS A 1 199 ? -34.293 18.893 25.674 1.00 63.00 199 LYS A O 1
ATOM 1601 N N . LEU A 1 200 ? -33.599 16.763 25.798 1.00 61.09 200 LEU A N 1
ATOM 1602 C CA . LEU A 1 200 ? -34.163 16.466 27.122 1.00 61.09 200 LEU A CA 1
ATOM 1603 C C . LEU A 1 200 ? -33.398 17.139 28.272 1.00 61.09 200 LEU A C 1
ATOM 1605 O O . LEU A 1 200 ? -33.980 17.393 29.319 1.00 61.09 200 LEU A O 1
ATOM 1609 N N . THR A 1 201 ? -32.114 17.449 28.087 1.00 64.81 201 THR A N 1
ATOM 1610 C CA . THR A 1 201 ? -31.275 18.092 29.118 1.00 64.81 201 THR A CA 1
ATOM 1611 C C . THR A 1 201 ? -31.108 19.593 28.973 1.00 64.81 201 THR A C 1
ATOM 1613 O O . THR A 1 201 ? -30.451 20.203 29.814 1.00 64.81 201 THR A O 1
ATOM 1616 N N . GLY A 1 202 ? -31.635 20.196 27.906 1.00 50.84 202 GLY A N 1
ATOM 1617 C CA . GLY A 1 202 ? -31.481 21.630 27.654 1.00 50.84 202 GLY A CA 1
ATOM 1618 C C . GLY A 1 202 ? -30.030 22.085 27.452 1.00 50.84 202 GLY A C 1
ATOM 1619 O O . GLY A 1 202 ? -29.757 23.281 27.492 1.00 50.84 202 GLY A O 1
ATOM 1620 N N . ARG A 1 203 ? -29.079 21.167 27.230 1.00 54.56 203 ARG A N 1
ATOM 1621 C CA . ARG A 1 203 ? -27.690 21.526 26.925 1.00 54.56 203 ARG A CA 1
ATOM 1622 C C . ARG A 1 203 ? -27.555 21.837 25.439 1.00 54.56 203 ARG A C 1
ATOM 1624 O O . ARG A 1 203 ? -27.189 20.981 24.635 1.00 54.56 203 ARG A O 1
ATOM 1631 N N . THR A 1 204 ? -27.846 23.081 25.079 1.00 43.75 204 THR A N 1
ATOM 1632 C CA . THR A 1 204 ? -27.329 23.700 23.855 1.00 43.75 204 THR A CA 1
ATOM 1633 C C . THR A 1 204 ? -25.819 23.863 23.995 1.00 43.75 204 THR A C 1
ATOM 1635 O O . THR A 1 204 ? -25.345 24.513 24.924 1.00 43.75 204 THR A O 1
ATOM 1638 N N . THR A 1 205 ? -25.062 23.232 23.102 1.00 48.94 205 THR A N 1
ATOM 1639 C CA . THR A 1 205 ? -23.624 23.469 22.948 1.00 48.94 205 THR A CA 1
ATOM 1640 C C . THR A 1 205 ? -23.412 24.908 22.482 1.00 48.94 205 THR A C 1
ATOM 1642 O O . THR A 1 205 ? -23.910 25.265 21.412 1.00 48.94 205 THR A O 1
ATOM 1645 N N . ALA A 1 206 ? -22.730 25.708 23.303 1.00 35.12 206 ALA A N 1
ATOM 1646 C CA . ALA A 1 206 ? -21.994 26.885 22.849 1.00 35.12 206 ALA A CA 1
ATOM 1647 C C . ALA A 1 206 ? -20.713 26.445 22.128 1.00 35.12 206 ALA A C 1
ATOM 1649 O O . ALA A 1 206 ? -20.209 25.347 22.473 1.00 35.12 206 ALA A O 1
#

Radius of gyration: 21.04 Å; chains: 1; bounding box: 70×44×55 Å

Secondary structure (DSSP, 8-state):
---TT-PPPPPGGGS-HHHHHHHTEEEEEE-HHHHHHHHHH-B---SSTT---EEBSSTT-----SS--SEEEEEEE-SEEEEEES----SPPPTTEEEEEEEE--SSSSSTT-EEEEEEEPS--SS-EEEEEEEE-HHHHHHHHH-HHHHHHHHHHHHHHTT-EEEB--SSHHHHHHHHHHHHHTS----HHHHHHHHHHT----

pLDDT: mean 80.69, std 15.56, range [34.84, 96.0]

Sequence (206 aa):
MFDTKSRPKVRYTQLDAETQSRLRTIYHLTSAQAALSIARTGYIWSNDQDGCPNFSLNRDLKLHYTATPEVALTFKFHGDVRLHDEKVTFEPYDANTLNLHLIEWPMLYGMEGMRIAMARVASGTTSDLECLDFKLTPDFIEKCKADPAAELVVRRLRRQLALGRMVKVPKSIEERKEIEARTAEAEPKPSMAKSLWNKLTGRTTA

Foldseek 3Di:
DPPPPCDDFDWLVLADPVQNQLLQKWKDFAELVVLLVCLVLLADFDPDPQRWDKTDSDPPPPDPDPDHGFKIWIKGFAFAEGEAAQDDDSPADDASYKYWHWPFGAPDSYCPRTHTPIIIHGADHDFGIKGQDMDGDPVLVVVVVVDVVSVVSVVSSCVSCVVIGGHHRHNDPVSVVVSVVVVVVPPDDPPPVVVVVCVVVVDDDD